Protein AF-A0A356IUH0-F1 (afdb_monomer)

Sequence (329 aa):
KLIPFEVGMTLSKAMEQEPQLQELYDRDEDVRELLDMALKLEGITRNVGKHAGGVVIAPSALTDYVPLYCDEHGNNLVTQFDKDDVEAAGLVKFDFLGLRTLTIVDWALKTINPMLVKQGKPPVDIERIPLDDKASFDLLQKAETTAVFQLESRGMKDLIKRLKPSSFEDIVALVALFRPGPLGSGMVDDFIARKHGRQKVDYPHPDLKPVLDTTYGTILYQEQVMLIPQVLADFTLGGADLLRRAMGKKKADVMAQQRGLFVDGAAKNGIDEKLSTEIFDTMEEFAKYGFNKSHSAAYALVSYQTAWLKAHYPAGFMAAVLSADMHNT

Nearest PDB structures (foldseek):
  5fkv-assembly1_A  TM=9.152E-01  e=2.272E-30  Escherichia coli K-12
  5fkw-assembly1_A  TM=9.276E-01  e=3.517E-29  Escherichia coli K-12
  4iqj-assembly1_C  TM=8.808E-01  e=1.357E-21  Thermus aquaticus
  5lew-assembly1_A  TM=8.915E-01  e=3.147E-20  Mycobacterium tuberculosis H37Rv
  7pu7-assembly1_A  TM=8.679E-01  e=6.536E-21  Mycobacterium tuberculosis

Radius of gyration: 25.29 Å; Cα contacts (8 Å, |Δi|>4): 365; chains: 1; bounding box: 56×75×60 Å

Secondary structure (DSSP, 8-state):
--S---TT--HHHHHHH-HHHHHHHHH-HHHHHHHHHHHHHTT---SPPP-TTEEEE-SS-GGGTS-EE--TTS-S-EESS-HHHHHHTT-EEEE----HHHHHHHHHHHHHHHHHHHTTPPPP-GGG--SS-HHHHHHHHTT--TTSTT--SHHHHHHHHHH---SHHHHHHHHHHSSHHHHHSSHHHHHHHHHTTSS----SSGGGHHHHGGGTT---BHHHHHHHHHHHH---HHHHHHHHHHHHHT-HHHHHHHHHHHHHHHHHTT--HHHHHHHHHHHHHHHTT-B-HHHHHHHHHHHHHHHHHHHH-HHHHHHHHHHHTTT--

Structure (mmCIF, N/CA/C/O backbone):
data_AF-A0A356IUH0-F1
#
_entry.id   AF-A0A356IUH0-F1
#
loop_
_atom_site.group_PDB
_atom_site.id
_atom_site.type_symbol
_atom_site.label_atom_id
_atom_site.label_alt_id
_atom_site.label_comp_id
_atom_site.label_asym_id
_atom_site.label_entity_id
_atom_site.label_seq_id
_atom_site.pdbx_PDB_ins_code
_atom_site.Cartn_x
_atom_site.Cartn_y
_atom_site.Cartn_z
_atom_site.occupancy
_atom_site.B_iso_or_equiv
_atom_site.auth_seq_id
_atom_site.auth_comp_id
_atom_site.auth_asym_id
_atom_site.auth_atom_id
_atom_site.pdbx_PDB_model_num
ATOM 1 N N . LYS A 1 1 ? 15.497 27.487 -0.777 1.00 84.19 1 LYS A N 1
ATOM 2 C CA . LYS A 1 1 ? 16.118 26.548 0.195 1.00 84.19 1 LYS A CA 1
ATOM 3 C C . LYS A 1 1 ? 15.363 26.505 1.520 1.00 84.19 1 LYS A C 1
ATOM 5 O O . LYS A 1 1 ? 15.286 25.425 2.072 1.00 84.19 1 LYS A O 1
ATOM 10 N N . LEU A 1 2 ? 14.819 27.633 1.992 1.00 90.19 2 LEU A N 1
ATOM 11 C CA . LEU A 1 2 ? 14.008 27.694 3.217 1.00 90.19 2 LEU A CA 1
ATOM 12 C 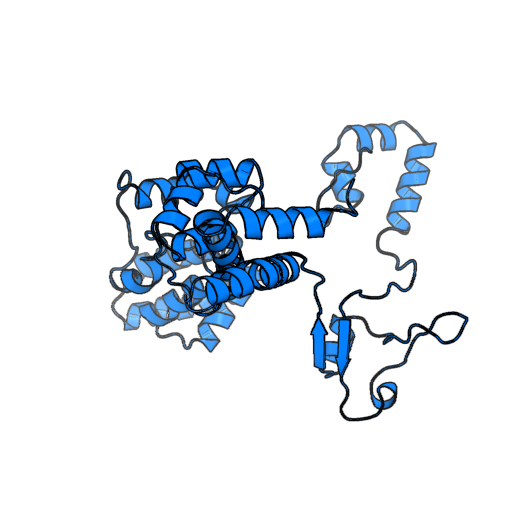C . LEU A 1 2 ? 12.592 27.115 3.065 1.00 90.19 2 LEU A C 1
ATOM 14 O O . LEU A 1 2 ? 11.965 26.800 4.061 1.00 90.19 2 LEU A O 1
ATOM 18 N N . ILE A 1 3 ? 12.094 26.938 1.836 1.00 92.19 3 ILE A N 1
ATOM 19 C CA . ILE A 1 3 ? 10.835 26.219 1.595 1.00 92.19 3 ILE A CA 1
ATOM 20 C C . ILE A 1 3 ? 11.056 24.726 1.879 1.00 92.19 3 ILE A C 1
ATOM 22 O O . ILE A 1 3 ? 11.879 24.118 1.179 1.00 92.19 3 ILE A O 1
ATOM 26 N N . PRO A 1 4 ? 10.358 24.127 2.862 1.00 88.44 4 PRO A N 1
ATOM 27 C CA . PRO A 1 4 ? 10.530 22.718 3.183 1.00 88.44 4 PRO A CA 1
ATOM 28 C C . PRO A 1 4 ? 10.079 21.814 2.032 1.00 88.44 4 PRO A C 1
ATOM 30 O O . PRO A 1 4 ? 9.139 22.119 1.296 1.00 88.44 4 PRO A O 1
ATOM 33 N N . PHE A 1 5 ? 10.751 20.674 1.876 1.00 84.88 5 PHE A N 1
ATOM 34 C CA . PHE A 1 5 ? 10.414 19.696 0.845 1.00 84.88 5 PHE A CA 1
ATOM 35 C C . PHE A 1 5 ? 9.366 18.707 1.372 1.00 84.88 5 PHE A C 1
ATOM 37 O O . PHE A 1 5 ? 9.698 17.622 1.846 1.00 84.88 5 PHE A O 1
ATOM 44 N N . GLU A 1 6 ? 8.096 19.106 1.303 1.00 83.56 6 GLU A N 1
ATOM 45 C CA . GLU A 1 6 ? 6.937 18.294 1.687 1.00 83.56 6 GLU A CA 1
ATOM 46 C C . GLU A 1 6 ? 5.880 18.298 0.570 1.00 83.56 6 GLU A C 1
ATOM 48 O O . GLU A 1 6 ? 5.692 19.288 -0.142 1.00 83.56 6 GLU A O 1
ATOM 53 N N . VAL A 1 7 ? 5.168 17.181 0.400 1.00 81.31 7 VAL A N 1
ATOM 54 C CA . VAL A 1 7 ? 4.064 17.084 -0.566 1.00 81.31 7 VAL A CA 1
ATOM 55 C C . VAL A 1 7 ? 2.925 18.016 -0.143 1.00 81.31 7 VAL A C 1
ATOM 57 O O . VAL A 1 7 ? 2.423 17.924 0.973 1.00 81.31 7 VAL A O 1
ATOM 60 N N . GLY A 1 8 ? 2.483 18.890 -1.051 1.00 85.69 8 GLY A N 1
ATOM 61 C CA . GLY A 1 8 ? 1.418 19.859 -0.764 1.00 85.69 8 GLY A CA 1
ATOM 62 C C . GLY A 1 8 ? 1.862 21.044 0.106 1.00 85.69 8 GLY A C 1
ATOM 63 O O . GLY A 1 8 ? 1.018 21.674 0.759 1.00 85.69 8 GLY A O 1
ATOM 64 N N . MET A 1 9 ? 3.170 21.323 0.140 1.00 92.44 9 MET A N 1
ATOM 65 C CA . MET A 1 9 ? 3.728 22.558 0.687 1.00 92.44 9 MET A CA 1
ATOM 66 C C . MET A 1 9 ? 3.214 23.775 -0.094 1.00 92.44 9 MET A C 1
ATOM 68 O O . MET A 1 9 ? 3.114 23.728 -1.318 1.00 92.44 9 MET A O 1
ATOM 72 N N . THR A 1 10 ? 2.913 24.855 0.625 1.00 94.12 10 THR A N 1
ATOM 73 C CA . THR A 1 10 ? 2.556 26.169 0.068 1.00 94.12 10 THR A CA 1
ATOM 74 C C . THR A 1 10 ? 3.418 27.243 0.718 1.00 94.12 10 THR A C 1
ATOM 76 O O . THR A 1 10 ? 3.972 27.014 1.796 1.00 94.12 10 THR A O 1
ATOM 79 N N . LEU A 1 11 ? 3.525 28.421 0.104 1.00 93.19 11 LEU A N 1
ATOM 80 C CA . LEU A 1 11 ? 4.308 29.530 0.654 1.00 93.19 11 LEU A CA 1
ATOM 81 C C . LEU A 1 11 ? 3.816 29.942 2.048 1.00 93.19 11 LEU A C 1
ATOM 83 O O . LEU A 1 11 ? 4.634 30.093 2.951 1.00 93.19 11 LEU A O 1
ATOM 87 N N . SER A 1 12 ? 2.499 30.016 2.271 1.00 92.44 12 SER A N 1
ATOM 88 C CA . SER A 1 12 ? 1.944 30.322 3.599 1.00 92.44 12 SER A CA 1
ATOM 89 C C . SER A 1 12 ? 2.332 29.277 4.651 1.00 92.44 12 SER A C 1
ATOM 91 O O . SER A 1 12 ? 2.787 29.638 5.731 1.00 92.44 12 SER A O 1
ATOM 93 N N . LYS A 1 13 ? 2.238 27.978 4.324 1.00 92.50 13 LYS A N 1
ATOM 94 C CA . LYS A 1 13 ? 2.679 26.907 5.237 1.00 92.50 13 LYS A CA 1
ATOM 95 C C . LYS A 1 13 ? 4.178 26.976 5.508 1.00 92.50 13 LYS A C 1
ATOM 97 O O . LYS A 1 13 ? 4.604 26.746 6.633 1.00 92.50 13 LYS A O 1
ATOM 102 N N . ALA A 1 14 ? 4.980 27.286 4.492 1.00 93.56 14 ALA A N 1
ATOM 103 C CA . ALA A 1 14 ? 6.420 27.418 4.651 1.00 93.56 14 ALA A CA 1
ATOM 104 C C . ALA A 1 14 ? 6.775 28.576 5.596 1.00 93.56 14 ALA A C 1
ATOM 106 O O . ALA A 1 14 ? 7.667 28.417 6.421 1.00 93.56 14 ALA A O 1
ATOM 107 N N . MET A 1 15 ? 6.057 29.703 5.524 1.00 91.44 15 MET A N 1
ATOM 108 C CA . MET A 1 15 ? 6.246 30.840 6.436 1.00 91.44 15 MET A CA 1
ATOM 109 C C . MET A 1 15 ? 5.863 30.501 7.883 1.00 91.44 15 MET A C 1
ATOM 111 O O . MET A 1 15 ? 6.546 30.926 8.808 1.00 91.44 15 MET A O 1
ATOM 115 N N . GLU A 1 16 ? 4.821 29.691 8.090 1.00 92.00 16 GLU A N 1
ATOM 116 C CA . GLU A 1 16 ? 4.433 29.208 9.424 1.00 92.00 16 GLU A CA 1
ATOM 117 C C . GLU A 1 16 ? 5.442 28.209 10.015 1.00 92.00 16 GLU A C 1
ATOM 119 O O . GLU A 1 16 ? 5.664 28.187 11.226 1.00 92.00 16 GLU A O 1
ATOM 124 N N . GLN A 1 17 ? 6.036 27.358 9.174 1.00 91.00 17 GLN A N 1
ATOM 125 C CA . GLN A 1 17 ? 6.916 26.270 9.609 1.00 91.00 17 GLN A CA 1
ATOM 126 C C . GLN A 1 17 ? 8.392 26.667 9.726 1.00 91.00 17 GLN A C 1
ATOM 128 O O . GLN A 1 17 ? 9.111 26.055 10.515 1.00 91.00 17 GLN A O 1
ATOM 133 N N . GLU A 1 18 ? 8.857 27.652 8.952 1.00 94.19 18 GLU A N 1
ATOM 134 C CA . GLU A 1 18 ? 10.255 28.089 8.918 1.00 94.19 18 GLU A CA 1
ATOM 135 C C . GLU A 1 18 ? 10.385 29.543 9.411 1.00 94.19 18 GLU A C 1
ATOM 137 O O . GLU A 1 18 ? 10.241 30.482 8.621 1.00 94.19 18 GLU A O 1
ATOM 142 N N . PRO A 1 19 ? 10.707 29.763 10.702 1.00 93.56 19 PRO A N 1
ATOM 143 C CA . PRO A 1 19 ? 10.821 31.100 11.283 1.00 93.56 19 PRO A CA 1
ATOM 144 C C . PRO A 1 19 ? 11.822 32.008 10.565 1.00 93.56 19 PRO A C 1
ATOM 146 O O . PRO A 1 19 ? 11.618 33.218 10.519 1.00 93.56 19 PRO A O 1
ATOM 149 N N . GLN A 1 20 ? 12.882 31.445 9.969 1.00 94.31 20 GLN A N 1
ATOM 150 C CA . GLN A 1 20 ? 13.855 32.234 9.206 1.00 94.31 20 GLN A CA 1
ATOM 151 C C . GLN A 1 20 ? 13.235 32.856 7.952 1.00 94.31 20 GLN A C 1
ATOM 153 O O . GLN A 1 20 ? 13.643 33.938 7.537 1.00 94.31 20 GLN A O 1
ATOM 158 N N . LEU A 1 21 ? 12.251 32.191 7.338 1.00 93.06 21 LEU A N 1
ATOM 159 C CA . LEU A 1 21 ? 11.553 32.729 6.175 1.00 93.06 21 LEU A CA 1
ATOM 160 C C . LEU A 1 21 ? 10.691 33.932 6.570 1.00 93.06 21 LEU A C 1
ATOM 162 O O . LEU A 1 21 ? 10.709 34.943 5.871 1.00 93.06 21 LEU A O 1
ATOM 166 N N . GLN A 1 22 ? 10.002 33.842 7.711 1.00 92.56 22 GLN A N 1
ATOM 167 C CA . GLN A 1 22 ? 9.227 34.951 8.269 1.00 92.56 22 GLN A CA 1
ATOM 168 C C . GLN A 1 22 ? 10.131 36.125 8.673 1.00 92.56 22 GLN A C 1
ATOM 170 O O . GLN A 1 22 ? 9.850 37.269 8.336 1.00 92.56 22 GLN A O 1
ATOM 175 N N . GLU A 1 23 ? 11.261 35.853 9.329 1.00 94.25 23 GLU A N 1
ATOM 176 C CA . GLU A 1 23 ? 12.219 36.890 9.726 1.00 94.25 23 GLU A CA 1
ATOM 177 C C . GLU A 1 23 ? 12.787 37.649 8.517 1.00 94.25 23 GLU A C 1
ATOM 179 O O . GLU A 1 23 ? 12.935 38.870 8.573 1.00 94.25 23 GLU A O 1
ATOM 184 N N . LEU A 1 24 ? 13.085 36.946 7.418 1.00 93.69 24 LEU A N 1
ATOM 185 C CA . LEU A 1 24 ? 13.526 37.575 6.171 1.00 93.69 24 LEU A CA 1
ATOM 186 C C . LEU A 1 24 ? 12.413 38.403 5.525 1.00 93.69 24 LEU A C 1
ATOM 188 O O . LEU A 1 24 ? 12.681 39.516 5.087 1.00 93.69 24 LEU A O 1
ATOM 192 N N . TYR A 1 25 ? 11.179 37.896 5.515 1.00 94.12 25 TYR A N 1
ATOM 193 C CA . TYR A 1 25 ? 10.015 38.639 5.029 1.00 94.12 25 TYR A CA 1
ATOM 194 C C . TYR A 1 25 ? 9.796 39.950 5.807 1.00 94.12 25 TYR A C 1
ATOM 196 O O . TYR A 1 25 ? 9.453 40.973 5.219 1.00 94.12 25 TYR A O 1
ATOM 204 N N . ASP A 1 26 ? 10.030 39.948 7.122 1.00 93.75 26 ASP A N 1
ATOM 205 C CA . ASP A 1 26 ? 9.820 41.129 7.966 1.00 93.75 26 ASP A CA 1
ATOM 206 C C . ASP A 1 26 ? 10.970 42.150 7.890 1.00 93.75 26 ASP A C 1
ATOM 208 O O . ASP A 1 26 ? 10.754 43.343 8.125 1.00 93.75 26 ASP A O 1
ATOM 212 N N . ARG A 1 27 ? 12.201 41.701 7.605 1.00 95.31 27 ARG A N 1
ATOM 213 C CA . ARG A 1 27 ? 13.411 42.543 7.675 1.00 95.31 27 ARG A CA 1
ATOM 214 C C . ARG A 1 27 ? 13.937 43.032 6.335 1.00 95.31 27 ARG A C 1
ATOM 216 O O . ARG A 1 27 ? 14.587 44.075 6.311 1.00 95.31 27 ARG A O 1
ATOM 223 N N . ASP A 1 28 ? 13.719 42.277 5.268 1.00 96.19 28 ASP A N 1
ATOM 224 C CA . ASP A 1 28 ? 14.274 42.555 3.949 1.00 96.19 28 ASP A CA 1
ATOM 225 C C . ASP A 1 28 ? 13.139 42.933 2.987 1.00 96.19 28 ASP A C 1
ATOM 227 O O . ASP A 1 28 ? 12.254 42.134 2.677 1.00 96.19 28 ASP A O 1
ATOM 231 N N . GLU A 1 29 ? 13.145 44.194 2.553 1.00 95.38 29 GLU A N 1
ATOM 232 C CA . GLU A 1 29 ? 12.105 44.754 1.692 1.00 95.38 29 GLU A CA 1
ATOM 233 C C . GLU A 1 29 ? 12.065 44.084 0.311 1.00 95.38 29 GLU A C 1
ATOM 235 O O . GLU A 1 29 ? 10.968 43.837 -0.197 1.00 95.38 29 GLU A O 1
ATOM 240 N N . ASP A 1 30 ? 13.222 43.701 -0.237 1.00 95.69 30 ASP A N 1
ATOM 241 C CA . ASP A 1 30 ? 13.310 43.008 -1.525 1.00 95.69 30 ASP A CA 1
ATOM 242 C C . ASP A 1 30 ? 12.719 41.593 -1.407 1.00 95.69 30 ASP A C 1
ATOM 244 O O . ASP A 1 30 ? 11.995 41.119 -2.289 1.00 95.69 30 ASP A O 1
ATOM 248 N N . VAL A 1 31 ? 12.987 40.907 -0.288 1.00 94.56 31 VAL A N 1
ATOM 249 C CA . VAL A 1 31 ? 12.424 39.573 -0.013 1.00 94.56 31 VAL A CA 1
ATOM 250 C C . VAL A 1 31 ? 10.913 39.640 0.181 1.00 94.56 31 VAL A C 1
ATOM 252 O O . VAL A 1 31 ? 10.195 38.767 -0.315 1.00 94.56 31 VAL A O 1
ATOM 255 N N . ARG A 1 32 ? 10.421 40.670 0.873 1.00 95.69 32 ARG A N 1
ATOM 256 C CA . ARG A 1 32 ? 8.989 40.898 1.073 1.00 95.69 32 ARG A CA 1
ATOM 257 C C . ARG A 1 32 ? 8.260 41.092 -0.252 1.00 95.69 32 ARG A C 1
ATOM 259 O O . ARG A 1 32 ? 7.285 40.391 -0.506 1.00 95.69 32 ARG A O 1
ATOM 266 N N . GLU A 1 33 ? 8.759 41.977 -1.118 1.00 96.44 33 GLU A N 1
ATOM 267 C CA . GLU A 1 33 ? 8.162 42.206 -2.439 1.00 96.44 33 GLU A CA 1
ATOM 268 C C . GLU A 1 33 ? 8.161 40.920 -3.281 1.00 96.44 33 GLU A C 1
ATOM 270 O O . GLU A 1 33 ? 7.141 40.557 -3.876 1.00 96.44 33 GLU A O 1
ATOM 275 N N . LEU A 1 34 ? 9.273 40.177 -3.274 1.00 96.25 34 LEU A N 1
ATOM 276 C CA . LEU A 1 34 ? 9.383 38.903 -3.981 1.00 96.25 34 LEU A CA 1
ATOM 277 C C . LEU A 1 34 ? 8.347 37.887 -3.490 1.00 96.25 34 LEU A C 1
ATOM 279 O O . LEU A 1 34 ? 7.690 37.244 -4.312 1.00 96.25 34 LEU A O 1
ATOM 283 N N . LEU A 1 35 ? 8.193 37.725 -2.173 1.00 94.56 35 LEU A N 1
ATOM 284 C CA . LEU A 1 35 ? 7.243 36.776 -1.591 1.00 94.56 35 LEU A CA 1
ATOM 285 C C . LEU A 1 35 ? 5.790 37.201 -1.826 1.00 94.56 35 LEU A C 1
ATOM 287 O O . LEU A 1 35 ? 4.975 36.349 -2.176 1.00 94.56 35 LEU A O 1
ATOM 291 N N . ASP A 1 36 ? 5.476 38.494 -1.748 1.00 95.50 36 ASP A N 1
ATOM 292 C CA . ASP A 1 36 ? 4.148 39.026 -2.076 1.00 95.50 36 ASP A CA 1
ATOM 293 C C . ASP A 1 36 ? 3.767 38.766 -3.537 1.00 95.50 36 ASP A C 1
ATOM 295 O O . ASP A 1 36 ? 2.623 38.414 -3.850 1.00 95.50 36 ASP A O 1
ATOM 299 N N . MET A 1 37 ? 4.720 38.918 -4.458 1.00 96.12 37 MET A N 1
ATOM 300 C CA . MET A 1 37 ? 4.515 38.565 -5.861 1.00 96.12 37 MET A CA 1
ATOM 301 C C . MET A 1 37 ? 4.391 37.053 -6.050 1.00 96.12 37 MET A C 1
ATOM 303 O O . MET A 1 37 ? 3.509 36.599 -6.779 1.00 96.12 37 MET A O 1
ATOM 307 N N . ALA A 1 38 ? 5.235 36.265 -5.384 1.00 95.31 38 ALA A N 1
ATOM 308 C CA . ALA A 1 38 ? 5.203 34.811 -5.475 1.00 95.31 38 ALA A CA 1
ATOM 309 C C . ALA A 1 38 ? 3.877 34.236 -4.955 1.00 95.31 38 ALA A C 1
ATOM 311 O O . ALA A 1 38 ? 3.304 33.370 -5.610 1.00 95.31 38 ALA A O 1
ATOM 312 N N . LEU A 1 39 ? 3.339 34.766 -3.852 1.00 93.88 39 LEU A N 1
ATOM 313 C CA . LEU A 1 39 ? 2.031 34.392 -3.300 1.00 93.88 39 LEU A CA 1
ATOM 314 C C . LEU A 1 39 ? 0.890 34.639 -4.291 1.00 93.88 39 LEU A C 1
ATOM 316 O O . LEU A 1 39 ? -0.027 33.830 -4.388 1.00 93.88 39 LEU A O 1
ATOM 320 N N . LYS A 1 40 ? 0.955 35.723 -5.074 1.00 94.31 40 LYS A N 1
ATOM 321 C CA . LYS A 1 40 ? -0.036 36.006 -6.128 1.00 94.31 40 LYS A CA 1
ATOM 322 C C . LYS A 1 40 ? 0.064 35.052 -7.319 1.00 94.31 40 LYS A C 1
ATOM 324 O O . LYS A 1 40 ? -0.915 34.898 -8.045 1.00 94.31 40 LYS A O 1
ATOM 329 N N . LEU A 1 41 ? 1.239 34.467 -7.552 1.00 95.38 41 LEU A N 1
ATOM 330 C CA . LEU A 1 41 ? 1.504 33.560 -8.671 1.00 95.38 41 LEU A CA 1
ATOM 331 C C . LEU A 1 41 ? 1.409 32.074 -8.284 1.00 95.38 41 LEU A C 1
ATOM 333 O O . LEU A 1 41 ? 1.380 31.214 -9.167 1.00 95.38 41 LEU A O 1
ATOM 337 N N . GLU A 1 42 ? 1.363 31.755 -6.989 1.00 94.88 42 GLU A N 1
ATOM 338 C CA . GLU A 1 42 ? 1.239 30.387 -6.490 1.00 94.88 42 GLU A CA 1
ATOM 339 C C . GLU A 1 42 ? -0.076 29.750 -6.970 1.00 94.88 42 GLU A C 1
ATOM 341 O O . GLU A 1 42 ? -1.154 30.332 -6.880 1.00 94.88 42 GLU A O 1
ATOM 346 N N . GLY A 1 43 ? 0.015 28.535 -7.516 1.00 90.88 43 GLY A N 1
ATOM 347 C CA . GLY A 1 43 ? -1.140 27.798 -8.039 1.00 90.88 43 GLY A CA 1
ATOM 348 C C . GLY A 1 43 ? -1.552 28.159 -9.471 1.00 90.88 43 GLY A C 1
ATOM 349 O O . GLY A 1 43 ? -2.427 27.496 -10.026 1.00 90.88 43 GLY A O 1
ATOM 350 N N . ILE A 1 44 ? -0.914 29.146 -10.111 1.00 94.88 44 ILE A N 1
ATOM 351 C CA . ILE A 1 44 ? -1.190 29.460 -11.518 1.00 94.88 44 ILE A CA 1
ATOM 352 C C . ILE A 1 44 ? -0.612 28.371 -12.430 1.00 94.88 44 ILE A C 1
ATOM 354 O O . ILE A 1 44 ? 0.542 27.953 -12.310 1.00 94.88 44 ILE A O 1
ATOM 358 N N . THR A 1 45 ? -1.418 27.936 -13.400 1.00 92.25 45 THR A N 1
ATOM 359 C CA . THR A 1 45 ? -0.973 27.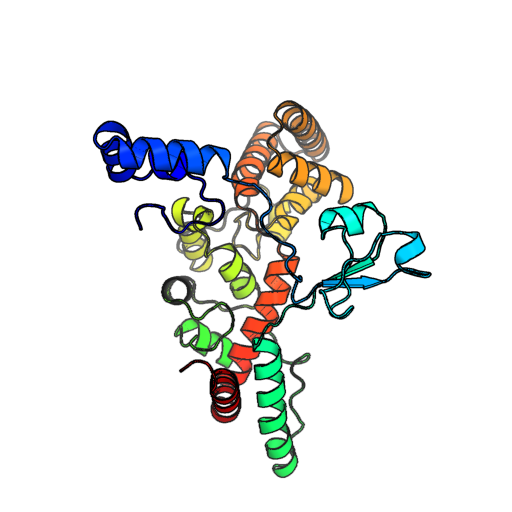002 -14.439 1.00 92.25 45 THR A CA 1
ATOM 360 C C . THR A 1 45 ? 0.016 27.696 -15.373 1.00 92.25 45 THR A C 1
ATOM 362 O O . THR A 1 45 ? -0.326 28.662 -16.049 1.00 92.25 45 THR A O 1
ATOM 365 N N . ARG A 1 46 ? 1.255 27.196 -15.422 1.00 91.38 46 ARG A N 1
ATOM 366 C CA . ARG A 1 46 ? 2.337 27.796 -16.220 1.00 91.38 46 ARG A CA 1
ATOM 367 C C . ARG A 1 46 ? 2.381 27.291 -17.664 1.00 91.38 46 ARG A C 1
ATOM 369 O O . ARG A 1 46 ? 2.662 28.063 -18.574 1.00 91.38 46 ARG A O 1
ATOM 376 N N . ASN A 1 47 ? 2.198 25.989 -17.873 1.00 86.69 47 ASN A N 1
ATOM 377 C CA . ASN A 1 47 ? 2.342 25.347 -19.179 1.00 86.69 47 ASN A CA 1
ATOM 378 C C . ASN A 1 47 ? 1.589 24.012 -19.240 1.00 86.69 47 ASN A C 1
ATOM 380 O O . ASN A 1 47 ? 1.302 23.410 -18.207 1.00 86.69 47 ASN A O 1
ATOM 384 N N . VAL A 1 48 ? 1.336 23.524 -20.457 1.00 85.75 48 VAL A N 1
ATOM 385 C CA . VAL A 1 48 ? 0.789 22.181 -20.680 1.00 85.75 48 VAL A CA 1
ATOM 386 C C . VAL A 1 48 ? 1.910 21.157 -20.504 1.00 85.75 48 VAL A C 1
ATOM 388 O O . VAL A 1 48 ? 2.935 21.209 -21.186 1.00 85.75 48 VAL A O 1
ATOM 391 N N . GLY A 1 49 ? 1.735 20.242 -19.554 1.00 78.94 49 GLY A N 1
ATOM 392 C CA . GLY A 1 49 ? 2.590 19.072 -19.378 1.00 78.94 49 GLY A CA 1
ATOM 393 C C . GLY A 1 49 ? 1.923 17.831 -19.963 1.00 78.94 49 GLY A C 1
ATOM 394 O O . GLY A 1 49 ? 0.710 17.671 -19.867 1.00 78.94 49 GLY A O 1
ATOM 395 N N . LYS A 1 50 ? 2.708 16.921 -20.544 1.00 73.31 50 LYS A N 1
ATOM 396 C CA . LYS A 1 50 ? 2.200 15.612 -20.972 1.00 73.31 50 LYS A CA 1
ATOM 397 C C . LYS A 1 50 ? 2.212 14.649 -19.786 1.00 73.31 50 LYS A C 1
ATOM 399 O O . LYS A 1 50 ? 3.265 14.424 -19.189 1.00 73.31 50 LYS A O 1
ATOM 404 N N . HIS A 1 51 ? 1.069 14.043 -19.466 1.00 70.56 51 HIS A N 1
ATOM 405 C CA . HIS A 1 51 ? 1.022 12.963 -18.482 1.00 70.56 51 HIS A CA 1
ATOM 406 C C . HIS A 1 51 ? 1.728 11.732 -19.064 1.00 70.56 51 HIS A C 1
ATOM 408 O O . HIS A 1 51 ? 1.235 11.128 -20.015 1.00 70.56 51 HIS A O 1
ATOM 414 N N . ALA A 1 52 ? 2.883 11.357 -18.508 1.00 65.19 52 ALA A N 1
ATOM 415 C CA . ALA A 1 52 ? 3.755 10.321 -19.075 1.00 65.19 52 ALA A CA 1
ATOM 416 C C . ALA A 1 52 ? 3.077 8.945 -19.244 1.00 65.19 52 ALA A C 1
ATOM 418 O O . ALA A 1 52 ? 3.544 8.134 -20.039 1.00 65.19 52 ALA A O 1
ATOM 419 N N . GLY A 1 53 ? 1.978 8.700 -18.525 1.00 70.19 53 GLY A N 1
ATOM 420 C CA . GLY A 1 53 ? 1.230 7.445 -18.561 1.00 70.19 53 GLY A CA 1
ATOM 421 C C . GLY A 1 53 ? -0.219 7.527 -19.034 1.00 70.19 53 GLY A C 1
ATOM 422 O O . GLY A 1 53 ? -0.879 6.502 -19.082 1.00 70.19 53 GLY A O 1
ATOM 423 N N . GLY A 1 54 ? -0.762 8.711 -19.317 1.00 84.12 54 GLY A N 1
ATOM 424 C CA . GLY A 1 54 ? -2.212 8.857 -19.492 1.00 84.12 54 GLY A CA 1
ATOM 425 C C . GLY A 1 54 ? -2.638 8.503 -20.913 1.00 84.12 54 GLY A C 1
ATOM 426 O O . GLY A 1 54 ? -2.189 9.156 -21.851 1.00 84.12 54 GLY A O 1
ATOM 427 N N . VAL A 1 55 ? -3.512 7.511 -21.079 1.00 89.25 55 VAL A N 1
ATOM 428 C CA . VAL A 1 55 ? -4.143 7.183 -22.367 1.00 89.25 55 VAL A CA 1
ATOM 429 C C . VAL A 1 55 ? -5.653 7.225 -22.207 1.00 89.25 55 VAL A C 1
ATOM 431 O O . VAL A 1 55 ? -6.201 6.650 -21.271 1.00 89.25 55 VAL A O 1
ATOM 434 N N . VAL A 1 56 ? -6.321 7.900 -23.137 1.00 91.12 56 VAL A N 1
ATOM 435 C CA . VAL A 1 56 ? -7.774 8.077 -23.142 1.00 91.12 56 VAL A CA 1
ATOM 436 C C . VAL A 1 56 ? -8.354 7.338 -24.340 1.00 91.12 56 VAL A C 1
ATOM 438 O O . VAL A 1 56 ? -7.822 7.440 -25.446 1.00 91.12 56 VAL A O 1
ATOM 441 N N . ILE A 1 57 ? -9.435 6.591 -24.121 1.00 91.94 57 ILE A N 1
ATOM 442 C CA . ILE A 1 57 ? -10.153 5.854 -25.162 1.00 91.94 57 ILE A CA 1
ATOM 443 C C . ILE A 1 57 ? -11.581 6.392 -25.242 1.00 91.94 57 ILE A C 1
ATOM 445 O O . ILE A 1 57 ? -12.321 6.375 -24.258 1.00 91.94 57 ILE A O 1
ATOM 449 N N . ALA A 1 58 ? -11.959 6.850 -26.435 1.00 93.56 58 ALA A N 1
ATOM 450 C CA . ALA A 1 58 ? -13.311 7.282 -26.769 1.00 93.56 58 ALA A CA 1
ATOM 451 C C . ALA A 1 58 ? -13.977 6.275 -27.726 1.00 93.56 58 ALA A C 1
ATOM 453 O O . ALA A 1 58 ? -13.277 5.601 -28.485 1.00 93.56 58 ALA A O 1
ATOM 454 N N . PRO A 1 59 ? -15.316 6.157 -27.714 1.00 93.38 59 PRO A N 1
ATOM 455 C CA . PRO A 1 59 ? -16.033 5.239 -28.603 1.00 93.38 59 PRO A CA 1
ATOM 456 C C . PRO A 1 59 ? -16.131 5.745 -30.057 1.00 93.38 59 PRO A C 1
ATOM 458 O O . PRO A 1 59 ? -16.433 4.961 -30.954 1.00 93.38 59 PRO A O 1
ATOM 461 N N . SER A 1 60 ? -15.857 7.030 -30.301 1.00 95.06 60 SER A N 1
ATOM 462 C CA . SER A 1 60 ? -15.696 7.637 -31.631 1.00 95.06 60 SER A CA 1
ATOM 463 C C . SER A 1 60 ? -14.493 8.595 -31.633 1.00 95.06 60 SER A C 1
ATOM 465 O O . SER A 1 60 ? -13.561 8.405 -30.846 1.00 95.06 60 SER A O 1
ATOM 467 N N . ALA A 1 61 ? -14.446 9.591 -32.526 1.00 95.06 61 ALA A N 1
ATOM 468 C CA . ALA A 1 61 ? -13.323 10.521 -32.573 1.00 95.06 61 ALA A CA 1
ATOM 469 C C . ALA A 1 61 ? -13.201 11.282 -31.241 1.00 95.06 61 ALA A C 1
ATOM 471 O O . ALA A 1 61 ? -14.201 11.730 -30.687 1.00 95.06 61 ALA A O 1
ATOM 472 N N . LEU A 1 62 ? -11.976 11.467 -30.729 1.00 93.69 62 LEU A N 1
ATOM 473 C CA . LEU A 1 62 ? -11.762 12.189 -29.462 1.00 93.69 62 LEU A CA 1
ATOM 474 C C . LEU A 1 62 ? -12.383 13.593 -29.487 1.00 93.69 62 LEU A C 1
ATOM 476 O O . LEU A 1 62 ? -12.935 14.030 -28.484 1.00 93.69 62 LEU A O 1
ATOM 480 N N . THR A 1 63 ? -12.357 14.251 -30.646 1.00 95.19 63 THR A N 1
ATOM 481 C CA . THR A 1 63 ? -12.939 15.579 -30.878 1.00 95.19 63 THR A CA 1
ATOM 482 C C . THR A 1 63 ? -14.456 15.642 -30.715 1.00 95.19 63 THR A C 1
ATOM 484 O O . THR A 1 63 ? -14.984 16.741 -30.579 1.00 95.19 63 THR A O 1
ATOM 487 N N . ASP A 1 64 ? -15.154 14.501 -30.703 1.00 94.94 64 ASP A N 1
ATOM 488 C CA . ASP A 1 64 ? -16.593 14.445 -30.418 1.00 94.94 64 ASP A CA 1
ATOM 489 C C . ASP A 1 64 ? -16.884 14.678 -28.921 1.00 94.94 64 ASP A C 1
ATOM 491 O O . ASP A 1 64 ? -18.011 15.007 -28.555 1.00 94.94 64 ASP A O 1
ATOM 495 N N . TYR A 1 65 ? -15.871 14.520 -28.059 1.00 93.94 65 TYR A N 1
ATOM 496 C CA . TYR A 1 65 ? -15.988 14.597 -26.598 1.00 93.94 65 TYR A CA 1
ATOM 497 C C . TYR A 1 65 ? -15.110 15.695 -25.996 1.00 93.94 65 TYR A C 1
ATOM 499 O O . TYR A 1 65 ? -15.541 16.390 -25.079 1.00 93.94 65 TYR A O 1
ATOM 507 N N . VAL A 1 66 ? -13.871 15.839 -26.481 1.00 94.75 66 VAL A N 1
ATOM 508 C CA . VAL A 1 66 ? -12.857 16.718 -25.887 1.00 94.75 66 VAL A CA 1
ATOM 509 C C . VAL A 1 66 ? -12.011 17.422 -26.955 1.00 94.75 66 VAL A C 1
ATOM 511 O O . VAL A 1 66 ? -11.633 16.806 -27.956 1.00 94.75 66 VAL A O 1
ATOM 514 N N . PRO A 1 67 ? -11.649 18.703 -26.756 1.00 9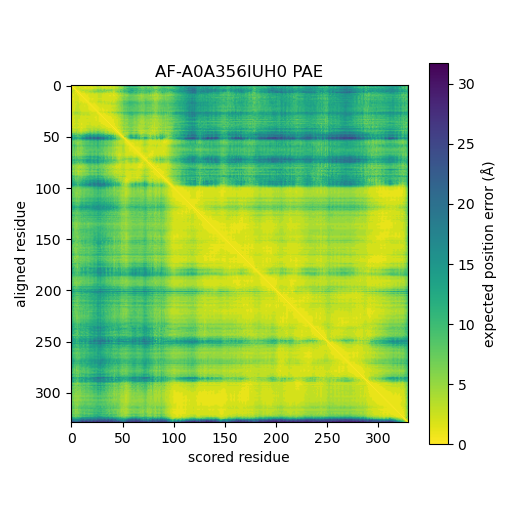4.44 67 PRO A N 1
ATOM 515 C CA . PRO A 1 67 ? -10.689 19.367 -27.623 1.00 94.44 67 PRO A CA 1
ATOM 516 C C . PRO A 1 67 ? -9.279 18.803 -27.412 1.00 94.44 67 PRO A C 1
ATOM 518 O O . PRO A 1 67 ? -8.931 18.295 -26.341 1.00 94.44 67 PRO A O 1
ATOM 521 N N . LEU A 1 68 ? -8.452 18.906 -28.453 1.00 93.75 68 LEU A N 1
ATOM 522 C CA . LEU A 1 68 ? -7.091 18.376 -28.471 1.00 93.75 68 LEU A CA 1
ATOM 523 C C . LEU A 1 68 ? -6.057 19.503 -28.422 1.00 93.75 68 LEU A C 1
ATOM 525 O O . LEU A 1 68 ? -6.290 20.614 -28.901 1.00 93.75 68 LEU A O 1
ATOM 529 N N . TYR A 1 69 ? -4.909 19.205 -27.831 1.00 92.94 69 TYR A N 1
ATOM 530 C CA . TYR A 1 69 ? -3.709 20.033 -27.836 1.00 92.94 69 TYR A CA 1
ATOM 531 C C . TYR A 1 69 ? -2.583 19.280 -28.544 1.00 92.94 69 TYR A C 1
ATOM 533 O O . TYR A 1 69 ? -2.502 18.054 -28.467 1.00 92.94 69 TYR A O 1
ATOM 541 N N . CYS A 1 70 ? -1.716 20.014 -29.232 1.00 91.69 70 CYS A N 1
ATOM 542 C CA . CYS A 1 70 ? -0.507 19.498 -29.864 1.00 91.69 70 CYS A CA 1
ATOM 543 C C . CYS A 1 70 ? 0.622 20.523 -29.717 1.00 91.69 70 CYS A C 1
ATOM 545 O O . CYS A 1 70 ? 0.371 21.690 -29.405 1.00 91.69 70 CYS A O 1
ATOM 547 N N . ASP A 1 71 ? 1.861 20.074 -29.906 1.00 89.25 71 ASP A N 1
ATOM 548 C CA . ASP A 1 71 ? 3.006 20.981 -29.966 1.00 89.25 71 ASP A CA 1
ATOM 549 C C . ASP A 1 71 ? 3.005 21.824 -31.255 1.00 89.25 71 ASP A C 1
ATOM 551 O O . ASP A 1 71 ? 2.177 21.637 -32.148 1.00 89.25 71 ASP A O 1
ATOM 555 N N . GLU A 1 72 ? 3.947 22.765 -31.364 1.00 88.94 72 GLU A N 1
ATOM 556 C CA . GLU A 1 72 ? 4.065 23.684 -32.510 1.00 88.94 72 GLU A CA 1
ATOM 557 C C . GLU A 1 72 ? 4.207 22.969 -33.866 1.00 88.94 72 GLU A C 1
ATOM 559 O O . GLU A 1 72 ? 3.939 23.557 -34.913 1.00 88.94 72 GLU A O 1
ATOM 564 N N . HIS A 1 73 ? 4.612 21.696 -33.862 1.00 90.56 73 HIS A N 1
ATOM 565 C CA . HIS A 1 73 ? 4.776 20.870 -35.054 1.00 90.56 73 HIS A CA 1
ATOM 566 C C . HIS A 1 73 ? 3.582 19.936 -35.308 1.00 90.56 73 HIS A C 1
ATOM 568 O O . HIS A 1 73 ? 3.649 19.097 -36.206 1.00 90.56 73 HIS A O 1
ATOM 574 N N . GLY A 1 74 ? 2.501 20.054 -34.532 1.00 87.69 74 GLY A N 1
ATOM 575 C CA . GLY A 1 74 ? 1.326 19.188 -34.631 1.00 87.69 74 GLY A CA 1
ATOM 576 C C . GLY A 1 74 ? 1.544 17.781 -34.067 1.00 87.69 74 GLY A C 1
ATOM 577 O O . GLY A 1 74 ? 0.710 16.901 -34.279 1.00 87.69 74 GLY A O 1
ATOM 578 N N . ASN A 1 75 ? 2.647 17.547 -33.353 1.00 87.19 75 ASN A N 1
ATOM 579 C CA . ASN A 1 75 ? 2.936 16.273 -32.707 1.00 87.19 75 ASN A CA 1
ATOM 580 C C . ASN A 1 75 ? 2.453 16.284 -31.249 1.00 87.19 75 ASN A C 1
ATOM 582 O O . ASN A 1 75 ? 1.906 17.266 -30.747 1.00 87.19 75 ASN A O 1
ATOM 586 N N . ASN A 1 76 ? 2.645 15.157 -30.555 1.00 84.81 76 ASN A N 1
ATOM 587 C CA . ASN A 1 76 ? 2.319 15.013 -29.133 1.00 84.81 76 ASN A CA 1
ATOM 588 C C . ASN A 1 76 ? 0.866 15.372 -28.794 1.00 84.81 76 ASN A C 1
ATOM 590 O O . ASN A 1 76 ? 0.600 16.087 -27.832 1.00 84.81 76 ASN A O 1
ATOM 594 N N . LEU A 1 77 ? -0.061 14.826 -29.581 1.00 89.56 77 LEU A N 1
ATOM 595 C CA . LEU A 1 77 ? -1.493 14.991 -29.384 1.00 89.56 77 LEU A CA 1
ATOM 596 C C . LEU A 1 77 ? -1.916 14.532 -27.978 1.00 89.56 77 LEU A C 1
ATOM 598 O O . LEU A 1 77 ? -1.638 13.399 -27.578 1.00 89.56 77 LEU A O 1
ATOM 602 N N . VAL A 1 78 ? -2.594 15.409 -27.246 1.00 92.19 78 VAL A N 1
ATOM 603 C CA . VAL A 1 78 ? -3.171 15.144 -25.920 1.00 92.19 78 VAL A CA 1
ATOM 604 C C . VAL A 1 78 ? -4.563 15.762 -25.820 1.00 92.19 78 VAL A C 1
ATOM 606 O O . VAL A 1 78 ? -4.908 16.667 -26.580 1.00 92.19 78 VAL A O 1
ATOM 609 N N . THR A 1 79 ? -5.375 15.282 -24.882 1.00 93.25 79 THR A N 1
ATOM 610 C CA . THR A 1 79 ? -6.640 15.933 -24.521 1.00 93.25 79 THR A CA 1
ATOM 611 C C . THR A 1 79 ? -6.348 17.254 -23.810 1.00 93.25 79 THR A C 1
ATOM 613 O O . THR A 1 79 ? -5.396 17.337 -23.036 1.00 93.25 79 THR A O 1
ATOM 616 N N . GLN A 1 80 ? -7.145 18.296 -24.060 1.00 93.12 80 GLN A N 1
ATOM 617 C CA . GLN A 1 80 ? -7.046 19.539 -23.279 1.00 93.12 80 GLN A CA 1
ATOM 618 C C . GLN A 1 80 ? -7.623 19.387 -21.870 1.00 93.12 80 GLN A C 1
ATOM 620 O O . GLN A 1 80 ? -7.235 20.129 -20.975 1.00 93.12 80 GLN A O 1
ATOM 625 N N . PHE A 1 81 ? -8.536 18.434 -21.681 1.00 92.56 81 PHE A N 1
ATOM 626 C CA . PHE A 1 81 ? -9.030 18.063 -20.361 1.00 92.56 81 PHE A CA 1
ATOM 627 C C . PHE A 1 81 ? -7.960 17.278 -19.615 1.00 92.56 81 PHE A C 1
ATOM 629 O O . PHE A 1 81 ? -7.308 16.398 -20.195 1.00 92.56 81 PHE A O 1
ATOM 636 N N . ASP A 1 82 ? -7.790 17.618 -18.341 1.00 88.94 82 ASP A N 1
ATOM 637 C CA . ASP A 1 82 ? -6.900 16.902 -17.443 1.00 88.94 82 ASP A CA 1
ATOM 638 C C . ASP A 1 82 ? -7.511 15.560 -17.000 1.00 88.94 82 ASP A C 1
ATOM 640 O O . ASP A 1 82 ? -8.526 15.105 -17.529 1.00 88.94 82 ASP A O 1
ATOM 644 N N . LYS A 1 83 ? -6.857 14.880 -16.052 1.00 85.25 83 LYS A N 1
ATOM 645 C CA . LYS A 1 83 ? -7.297 13.565 -15.576 1.00 85.25 83 LYS A CA 1
ATOM 646 C C . LYS A 1 83 ? -8.754 13.572 -15.102 1.00 85.25 83 LYS A C 1
ATOM 648 O O . LYS A 1 83 ? -9.478 12.641 -15.449 1.00 85.25 83 LYS A O 1
ATOM 653 N N . ASP A 1 84 ? -9.122 14.539 -14.270 1.00 87.19 84 ASP A N 1
ATOM 654 C CA . ASP A 1 84 ? -10.402 14.517 -13.568 1.00 87.19 84 ASP A CA 1
ATOM 655 C C . ASP A 1 84 ? -11.514 14.984 -14.518 1.00 87.19 84 ASP A C 1
ATOM 657 O O . ASP A 1 84 ? -12.593 14.388 -14.558 1.00 87.19 84 ASP A O 1
ATOM 661 N N . ASP A 1 85 ? -11.209 15.960 -15.376 1.00 91.62 85 ASP A N 1
ATOM 662 C CA . ASP A 1 85 ? -12.140 16.467 -16.384 1.00 91.62 85 ASP A CA 1
ATOM 663 C C . ASP A 1 85 ? -12.449 15.431 -17.476 1.00 91.62 85 ASP A C 1
ATOM 665 O O . ASP A 1 85 ? -13.594 15.316 -17.917 1.00 91.62 85 ASP A O 1
ATOM 669 N N . VAL A 1 86 ? -11.462 14.632 -17.909 1.00 90.62 86 VAL A N 1
ATOM 670 C CA . VAL A 1 86 ? -11.689 13.589 -18.929 1.00 90.62 86 VAL A CA 1
ATOM 671 C C . VAL A 1 86 ? -12.575 12.459 -18.399 1.00 90.62 86 VAL A C 1
ATOM 673 O O . VAL A 1 86 ? -13.412 11.931 -19.134 1.00 90.62 86 VAL A O 1
ATOM 676 N N . GLU A 1 87 ? -12.417 12.109 -17.120 1.00 87.31 87 GLU A N 1
ATOM 677 C CA . GLU A 1 87 ? -13.241 11.101 -16.452 1.00 87.31 87 GLU A CA 1
ATOM 678 C C . GLU A 1 87 ? -14.664 11.635 -16.225 1.00 87.31 87 GLU A C 1
ATOM 680 O O . GLU A 1 87 ? -15.639 10.936 -16.507 1.00 87.31 87 GLU A O 1
ATOM 685 N N . ALA A 1 88 ? -14.803 12.902 -15.819 1.00 89.56 88 ALA A N 1
ATOM 686 C CA . ALA A 1 88 ? -16.097 13.572 -15.685 1.00 89.56 88 ALA A CA 1
ATOM 687 C C . ALA A 1 88 ? -16.836 13.723 -17.027 1.00 89.56 88 ALA A C 1
ATOM 689 O O . ALA A 1 88 ? -18.064 13.632 -17.068 1.00 89.56 88 ALA A O 1
ATOM 690 N N . ALA A 1 89 ? -16.100 13.886 -18.131 1.00 90.75 89 ALA A N 1
ATOM 691 C CA . ALA A 1 89 ? -16.637 13.868 -19.492 1.00 90.75 89 ALA A CA 1
ATOM 692 C C . ALA A 1 89 ? -17.078 12.463 -19.961 1.00 90.75 89 ALA A C 1
ATOM 694 O O . ALA A 1 89 ? -17.627 12.322 -21.054 1.00 90.75 89 ALA A O 1
ATOM 695 N N . GLY A 1 90 ? -16.866 11.423 -19.145 1.00 89.50 90 GLY A N 1
ATOM 696 C CA . GLY A 1 90 ? -17.314 10.056 -19.407 1.00 89.50 90 GLY A CA 1
ATOM 697 C C . GLY A 1 90 ? -16.368 9.232 -20.281 1.00 89.50 90 GLY A C 1
ATOM 698 O O . GLY A 1 90 ? -16.774 8.184 -20.788 1.00 89.50 90 GLY A O 1
ATOM 699 N N . LEU A 1 91 ? -15.123 9.678 -20.476 1.00 92.00 91 LEU A N 1
ATOM 700 C CA . LEU A 1 91 ? -14.127 8.926 -21.235 1.00 92.00 91 LEU A CA 1
ATOM 701 C C . LEU A 1 91 ? -13.370 7.934 -20.349 1.00 92.00 91 LEU A C 1
ATOM 703 O O . LEU A 1 91 ? -13.048 8.207 -19.193 1.00 92.00 91 LEU A O 1
ATOM 707 N N . VAL A 1 92 ? -13.044 6.770 -20.918 1.00 89.44 92 VAL A N 1
ATOM 708 C CA . VAL A 1 92 ? -12.250 5.755 -20.221 1.00 89.44 92 VAL A CA 1
ATOM 709 C C . VAL A 1 92 ? -10.782 6.153 -20.279 1.00 89.44 92 VAL A C 1
ATOM 711 O O . VAL A 1 92 ? -10.222 6.362 -21.359 1.00 89.44 92 VAL A O 1
ATOM 714 N N . LYS A 1 93 ? -10.143 6.206 -19.112 1.00 87.25 93 LYS A N 1
ATOM 715 C CA . LYS A 1 93 ? -8.732 6.548 -18.958 1.00 87.25 93 LYS A CA 1
ATOM 716 C C . LYS A 1 93 ? -7.939 5.365 -18.402 1.00 87.25 93 LYS A C 1
ATOM 718 O O . LYS A 1 93 ? -8.340 4.741 -17.424 1.00 87.25 93 LYS A O 1
ATOM 723 N N . PHE A 1 94 ? -6.769 5.124 -18.981 1.00 84.50 94 PHE A N 1
ATOM 724 C CA . PHE A 1 94 ? -5.741 4.236 -18.454 1.00 84.50 94 PHE A CA 1
ATOM 725 C C . PHE A 1 94 ? -4.514 5.040 -18.032 1.00 84.50 94 PHE A C 1
ATOM 727 O O . PHE A 1 94 ? -4.089 5.957 -18.735 1.00 84.50 94 PHE A O 1
ATOM 734 N N . ASP A 1 95 ? -3.930 4.666 -16.897 1.00 82.19 95 ASP A N 1
ATOM 735 C CA . ASP A 1 95 ? -2.652 5.192 -16.429 1.00 82.19 95 ASP A CA 1
ATOM 736 C C . ASP A 1 95 ? -1.571 4.110 -16.542 1.00 82.19 95 ASP A C 1
ATOM 738 O O . ASP A 1 95 ? -1.578 3.112 -15.824 1.00 82.19 95 ASP A O 1
ATOM 742 N N . PHE A 1 96 ? -0.613 4.324 -17.438 1.00 78.38 96 PHE A N 1
ATOM 743 C CA . PHE A 1 96 ? 0.595 3.526 -17.587 1.00 78.38 96 PHE A CA 1
ATOM 744 C C . PHE A 1 96 ? 1.699 4.091 -16.700 1.00 78.38 96 PHE A C 1
ATOM 746 O O . PHE A 1 96 ? 2.332 5.101 -17.008 1.00 78.38 96 PHE A O 1
ATOM 753 N N . LEU A 1 97 ? 1.954 3.430 -15.578 1.00 79.25 97 LEU A N 1
ATOM 754 C CA . LEU A 1 97 ? 3.069 3.789 -14.715 1.00 79.25 97 LEU A CA 1
ATOM 755 C C . LEU A 1 97 ? 4.356 3.124 -15.215 1.00 79.25 97 LEU A C 1
ATOM 757 O O . LEU A 1 97 ? 4.400 1.911 -15.410 1.00 79.25 97 LEU A O 1
ATOM 761 N N . GLY A 1 98 ? 5.428 3.902 -15.365 1.00 76.62 98 GLY A N 1
ATOM 762 C CA . GLY A 1 98 ? 6.765 3.404 -15.715 1.00 76.62 98 GLY A CA 1
ATOM 763 C C . GLY A 1 98 ? 7.466 2.692 -14.552 1.00 76.62 98 GLY A C 1
ATOM 764 O O . GLY A 1 98 ? 8.588 3.049 -14.194 1.00 76.62 98 GLY A O 1
ATOM 765 N N . LEU A 1 99 ? 6.802 1.724 -13.911 1.00 84.62 99 LEU A N 1
ATOM 766 C CA . LEU A 1 99 ? 7.354 1.004 -12.768 1.00 84.62 99 LEU A CA 1
ATOM 767 C C . LEU A 1 99 ? 8.416 0.001 -13.237 1.00 84.62 99 LEU A C 1
ATOM 769 O O . LEU A 1 99 ? 8.111 -1.069 -13.760 1.00 84.62 99 LEU A O 1
ATOM 773 N N . ARG A 1 100 ? 9.684 0.331 -12.996 1.00 90.19 100 ARG A N 1
ATOM 774 C CA . ARG A 1 100 ? 10.841 -0.465 -13.442 1.00 90.19 100 ARG A CA 1
ATOM 775 C C . ARG A 1 100 ? 10.891 -1.876 -12.846 1.00 90.19 100 ARG A C 1
ATOM 777 O O . ARG A 1 100 ? 11.500 -2.768 -13.427 1.00 90.19 100 ARG A O 1
ATOM 784 N N . THR A 1 101 ? 10.234 -2.100 -11.711 1.00 95.62 101 THR A N 1
ATOM 785 C CA . THR A 1 101 ? 10.226 -3.384 -11.000 1.00 95.62 101 THR A CA 1
ATOM 786 C C . THR A 1 101 ? 9.698 -4.542 -11.843 1.00 95.62 101 THR A C 1
ATOM 788 O O . THR A 1 101 ? 10.298 -5.612 -11.824 1.00 95.62 101 THR A O 1
ATOM 791 N N . LEU A 1 102 ? 8.624 -4.347 -12.615 1.00 95.62 102 LEU A N 1
ATOM 792 C CA . LEU A 1 102 ? 8.089 -5.421 -13.463 1.00 95.62 102 LEU A CA 1
ATOM 793 C C . LEU A 1 102 ? 9.051 -5.769 -14.607 1.00 95.62 102 LEU A C 1
ATOM 795 O O . LEU A 1 102 ? 9.212 -6.941 -14.935 1.00 95.62 102 LEU A O 1
ATOM 799 N N . THR A 1 103 ? 9.770 -4.778 -15.141 1.00 95.31 103 THR A N 1
ATOM 800 C CA . THR A 1 103 ? 10.854 -5.003 -16.108 1.00 95.31 103 THR A CA 1
ATOM 801 C C . THR A 1 103 ? 11.998 -5.812 -15.494 1.00 95.31 103 THR A C 1
ATOM 803 O O . THR A 1 103 ? 12.497 -6.737 -16.127 1.00 95.31 103 THR A O 1
ATOM 806 N N . ILE A 1 104 ? 12.390 -5.515 -14.248 1.00 97.38 104 ILE A N 1
ATOM 807 C CA . ILE A 1 104 ? 13.415 -6.284 -13.520 1.00 97.38 104 ILE A CA 1
ATOM 808 C C . ILE A 1 104 ? 12.978 -7.745 -13.356 1.00 97.38 104 ILE A C 1
ATOM 810 O O . ILE A 1 104 ? 13.774 -8.650 -13.600 1.00 97.38 104 ILE A O 1
ATOM 814 N N . VAL A 1 105 ? 11.721 -7.983 -12.968 1.00 97.81 105 VAL A N 1
ATOM 815 C CA . VAL A 1 105 ? 11.164 -9.339 -12.835 1.00 97.81 105 VAL A CA 1
ATOM 816 C C . VAL A 1 105 ? 11.196 -10.074 -14.180 1.00 97.81 105 VAL A C 1
ATOM 818 O O . VAL A 1 105 ? 11.706 -11.192 -14.244 1.00 97.81 105 VAL A O 1
ATOM 821 N N . ASP A 1 106 ? 10.734 -9.445 -15.264 1.00 97.62 106 ASP A N 1
ATOM 822 C CA . ASP A 1 106 ? 10.770 -10.022 -16.616 1.00 97.62 106 ASP A CA 1
ATOM 823 C C . ASP A 1 106 ? 12.200 -10.383 -17.056 1.00 97.62 106 ASP A C 1
ATOM 825 O O . ASP A 1 106 ? 12.462 -11.503 -17.503 1.00 97.62 106 ASP A O 1
ATOM 829 N N . TRP A 1 107 ? 13.162 -9.476 -16.876 1.00 97.88 107 TRP A N 1
ATOM 830 C CA . TRP A 1 107 ? 14.564 -9.717 -17.232 1.00 97.88 107 TRP A CA 1
ATOM 831 C C . TRP A 1 107 ? 15.210 -10.813 -16.384 1.00 97.88 107 TRP A C 1
ATOM 833 O O . TRP A 1 107 ? 15.974 -11.633 -16.909 1.00 97.88 107 TRP A O 1
ATOM 843 N N . ALA A 1 108 ? 14.874 -10.880 -15.094 1.00 98.12 108 ALA A N 1
ATOM 844 C CA . ALA A 1 108 ? 15.316 -11.960 -14.224 1.00 98.12 108 ALA A CA 1
ATOM 845 C C . ALA A 1 108 ? 14.805 -13.310 -14.749 1.00 98.12 108 ALA A C 1
ATOM 847 O O . ALA A 1 108 ? 15.602 -14.229 -14.941 1.00 98.12 108 ALA A O 1
ATOM 848 N N . LEU A 1 109 ? 13.514 -13.429 -15.077 1.00 98.25 109 LEU A N 1
ATOM 849 C CA . LEU A 1 109 ? 12.932 -14.664 -15.618 1.00 98.25 109 LEU A CA 1
ATOM 850 C C . LEU A 1 109 ? 13.526 -15.044 -16.981 1.00 98.25 109 LEU A C 1
ATOM 852 O O . LEU A 1 109 ? 13.848 -16.214 -17.199 1.00 98.25 109 LEU A O 1
ATOM 856 N N . LYS A 1 110 ? 13.752 -14.070 -17.873 1.00 97.69 110 LYS A N 1
ATOM 857 C CA . LYS A 1 110 ? 14.438 -14.276 -19.165 1.00 97.69 110 LYS A CA 1
ATOM 858 C C . LYS A 1 110 ? 15.874 -14.769 -19.007 1.00 97.69 110 LYS A C 1
ATOM 860 O O . LYS A 1 110 ? 16.384 -15.441 -19.899 1.00 97.69 110 LYS A O 1
ATOM 865 N N . THR A 1 111 ? 16.507 -14.485 -17.874 1.00 95.88 111 THR A N 1
ATOM 866 C CA . THR A 1 111 ? 17.841 -14.994 -17.534 1.00 95.88 111 THR A CA 1
ATOM 867 C C . THR A 1 111 ? 17.768 -16.386 -16.897 1.00 95.88 111 THR A C 1
ATOM 869 O O . THR A 1 111 ? 18.512 -17.289 -17.276 1.00 95.88 111 THR A O 1
ATOM 872 N N . ILE A 1 112 ? 16.846 -16.587 -15.951 1.00 97.69 112 ILE A N 1
ATOM 873 C CA . ILE A 1 112 ? 16.735 -17.797 -15.123 1.00 97.69 112 ILE A CA 1
ATOM 874 C C . ILE A 1 112 ? 16.151 -18.980 -15.911 1.00 97.69 112 ILE A C 1
ATOM 876 O O . ILE A 1 112 ? 16.706 -20.082 -15.886 1.00 97.69 112 ILE A O 1
ATOM 880 N N . ASN A 1 113 ? 15.050 -18.772 -16.637 1.00 98.25 113 ASN A N 1
ATOM 881 C CA . ASN A 1 113 ? 14.292 -19.858 -17.264 1.00 98.25 113 ASN A CA 1
ATOM 882 C C . ASN A 1 113 ? 15.088 -20.638 -18.326 1.00 98.25 113 ASN A C 1
ATOM 884 O O . ASN A 1 113 ? 15.061 -21.871 -18.282 1.00 98.25 113 ASN A O 1
ATOM 888 N N . PRO A 1 114 ? 15.872 -20.004 -19.224 1.00 97.75 114 PRO A N 1
ATOM 889 C CA . PRO A 1 114 ? 16.724 -20.747 -20.155 1.00 97.75 114 PRO A CA 1
ATOM 890 C C . PRO A 1 114 ? 17.764 -21.634 -19.457 1.00 97.75 114 PRO A C 1
ATOM 892 O O . PRO A 1 114 ? 18.100 -22.706 -19.963 1.00 97.75 114 PRO A O 1
ATOM 895 N N . MET A 1 115 ? 18.276 -21.213 -18.294 1.00 95.75 115 MET A N 1
ATOM 896 C CA . MET A 1 115 ? 19.219 -22.014 -17.507 1.00 95.75 115 MET A CA 1
ATOM 897 C C . MET A 1 115 ? 18.535 -23.232 -16.879 1.00 95.75 115 MET A C 1
ATOM 899 O O . MET A 1 115 ? 19.102 -24.322 -16.909 1.00 95.75 115 MET A O 1
ATOM 903 N N . LEU A 1 116 ? 17.316 -23.069 -16.356 1.00 96.88 116 LEU A N 1
ATOM 904 C CA . LEU A 1 116 ? 16.531 -24.169 -15.785 1.00 96.88 116 LEU A CA 1
ATOM 905 C C . LEU A 1 116 ? 16.182 -25.228 -16.832 1.00 96.88 116 LEU A C 1
ATOM 907 O O . LEU A 1 116 ? 16.400 -26.414 -16.589 1.00 96.88 116 LEU A O 1
ATOM 911 N N . VAL A 1 117 ? 15.748 -24.803 -18.021 1.00 96.81 117 VAL A N 1
ATOM 912 C CA . VAL A 1 117 ? 15.430 -25.715 -19.131 1.00 96.81 117 VAL A CA 1
ATOM 913 C C . VAL A 1 117 ? 16.653 -26.543 -19.534 1.00 96.81 117 VAL A C 1
ATOM 915 O O . VAL A 1 117 ? 16.546 -27.757 -19.694 1.00 96.81 117 VAL A O 1
ATOM 918 N N . LYS A 1 118 ? 17.845 -25.932 -19.613 1.00 96.75 118 LYS A N 1
ATOM 919 C CA . LYS A 1 118 ? 19.103 -26.659 -19.886 1.00 96.75 118 LYS A CA 1
ATOM 920 C C . LYS A 1 118 ? 19.460 -27.685 -18.803 1.00 96.75 118 LYS A C 1
ATOM 922 O O . LYS A 1 118 ? 20.150 -28.653 -19.097 1.00 96.75 118 LYS A O 1
ATOM 927 N N . GLN A 1 119 ? 19.001 -27.480 -17.569 1.00 96.56 119 GLN A N 1
ATOM 928 C CA . GLN A 1 119 ? 19.171 -28.416 -16.451 1.00 96.56 119 GLN A CA 1
ATOM 929 C C . GLN A 1 119 ? 18.052 -29.470 -16.369 1.00 96.56 119 GLN A C 1
ATOM 931 O O . GLN A 1 119 ? 18.041 -30.256 -15.425 1.00 96.56 119 GLN A O 1
ATOM 936 N N . GLY A 1 120 ? 17.095 -29.478 -17.305 1.00 96.81 120 GLY A N 1
ATOM 937 C CA . GLY A 1 120 ? 15.933 -30.371 -17.266 1.00 96.81 120 GLY A CA 1
ATOM 938 C C . GLY A 1 120 ? 14.910 -30.021 -16.178 1.00 96.81 120 GLY A C 1
ATOM 939 O O . GLY A 1 120 ? 14.124 -30.879 -15.784 1.00 96.81 120 GLY A O 1
ATOM 940 N N . LYS A 1 121 ? 14.922 -28.782 -15.667 1.00 96.50 121 LYS A N 1
ATOM 941 C CA . LYS A 1 121 ? 13.970 -28.279 -14.665 1.00 96.50 121 LYS A CA 1
ATOM 942 C C . LYS A 1 121 ? 12.851 -27.468 -15.331 1.00 96.50 121 LYS A C 1
ATOM 944 O O . LYS A 1 121 ? 13.101 -26.837 -16.362 1.00 96.50 121 LYS A O 1
ATOM 949 N N . PRO A 1 122 ? 11.636 -27.442 -14.753 1.00 95.81 122 PRO A N 1
ATOM 950 C CA . PRO A 1 122 ? 10.561 -26.593 -15.257 1.00 95.81 122 PRO A CA 1
ATOM 951 C C . PRO A 1 122 ? 10.927 -25.102 -15.134 1.00 95.81 122 PRO A C 1
ATOM 953 O O . PRO A 1 122 ? 11.647 -24.728 -14.202 1.00 95.81 122 PRO A O 1
ATOM 956 N N . PRO A 1 123 ? 10.449 -24.244 -16.055 1.00 97.00 123 PRO A N 1
ATOM 957 C CA . PRO A 1 123 ? 10.615 -22.801 -15.933 1.00 97.00 123 PRO A CA 1
ATOM 958 C C . PRO A 1 123 ? 9.839 -22.264 -14.724 1.00 97.00 123 PRO A C 1
ATOM 960 O O . PRO A 1 123 ? 8.815 -22.818 -14.325 1.00 97.00 123 PRO A O 1
ATOM 963 N N . VAL A 1 124 ? 10.322 -21.159 -14.162 1.00 97.69 124 VAL A N 1
ATOM 964 C CA . VAL A 1 124 ? 9.613 -20.394 -13.137 1.00 97.69 124 VAL A CA 1
ATOM 965 C C . VAL A 1 124 ? 8.459 -19.641 -13.784 1.00 97.69 124 VAL A C 1
ATOM 967 O O . VAL A 1 124 ? 8.662 -18.862 -14.720 1.00 97.69 124 VAL A O 1
ATOM 970 N N . ASP A 1 125 ? 7.273 -19.847 -13.222 1.00 97.56 125 ASP A N 1
ATOM 971 C CA . ASP A 1 125 ? 6.096 -19.010 -13.410 1.00 97.56 125 ASP A CA 1
ATOM 972 C C . ASP A 1 125 ? 5.910 -18.151 -12.150 1.00 97.56 125 ASP A C 1
ATOM 974 O O . ASP A 1 125 ? 5.594 -18.662 -11.072 1.00 97.56 125 ASP A O 1
ATOM 978 N N . ILE A 1 126 ? 6.168 -16.847 -12.277 1.00 97.88 126 ILE A N 1
ATOM 979 C CA . ILE A 1 126 ? 6.192 -15.914 -11.143 1.00 97.88 126 ILE A CA 1
ATOM 980 C C . ILE A 1 126 ? 4.803 -15.665 -10.543 1.00 97.88 126 ILE A C 1
ATOM 982 O O . ILE A 1 126 ? 4.696 -15.276 -9.381 1.00 97.88 126 ILE A O 1
ATOM 986 N N . GLU A 1 127 ? 3.736 -15.907 -11.306 1.00 96.75 127 GLU A N 1
ATOM 987 C CA . GLU A 1 127 ? 2.353 -15.750 -10.840 1.00 96.75 127 GLU A CA 1
ATOM 988 C C . GLU A 1 127 ? 1.901 -16.936 -9.977 1.00 96.75 127 GLU A C 1
ATOM 990 O O . GLU A 1 127 ? 0.895 -16.851 -9.275 1.00 96.75 127 GLU A O 1
ATOM 995 N N . ARG A 1 128 ? 2.656 -18.042 -10.007 1.00 97.12 128 ARG A N 1
ATOM 996 C CA . ARG A 1 128 ? 2.319 -19.306 -9.339 1.00 97.12 128 ARG A CA 1
ATOM 997 C C . ARG A 1 128 ? 3.263 -19.693 -8.203 1.00 97.12 128 ARG A C 1
ATOM 999 O O . ARG A 1 128 ? 3.188 -20.820 -7.712 1.00 97.12 128 ARG A O 1
ATOM 1006 N N . ILE A 1 129 ? 4.155 -18.796 -7.785 1.00 98.06 129 ILE A N 1
ATOM 1007 C CA . ILE A 1 129 ? 5.039 -19.061 -6.644 1.00 98.06 129 ILE A CA 1
ATOM 1008 C C . ILE A 1 129 ? 4.222 -19.207 -5.344 1.00 98.06 129 ILE A C 1
ATOM 1010 O O . ILE A 1 129 ? 3.207 -18.525 -5.178 1.00 98.06 129 ILE A O 1
ATOM 1014 N N . PRO A 1 130 ? 4.640 -20.079 -4.409 1.00 97.75 130 PRO A N 1
ATOM 1015 C CA . PRO A 1 130 ? 4.001 -20.177 -3.096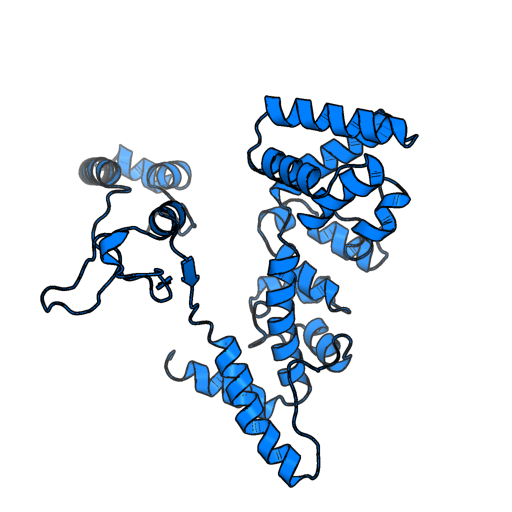 1.00 97.75 130 PRO A CA 1
ATOM 1016 C C . PRO A 1 130 ? 4.169 -18.865 -2.321 1.00 97.75 130 PRO A C 1
ATOM 1018 O O . PRO A 1 130 ? 5.223 -18.249 -2.419 1.00 97.75 130 PRO A O 1
ATOM 1021 N N . LEU A 1 131 ? 3.161 -18.453 -1.542 1.00 97.88 131 LEU A N 1
ATOM 1022 C CA . LEU A 1 131 ? 3.182 -17.211 -0.742 1.00 97.88 131 LEU A CA 1
ATOM 1023 C C . LEU A 1 131 ? 3.627 -17.419 0.720 1.00 97.88 131 LEU A C 1
ATOM 1025 O O . LEU A 1 131 ? 3.618 -16.485 1.523 1.00 97.88 131 LEU A O 1
ATOM 1029 N N . ASP A 1 132 ? 4.016 -18.643 1.067 1.00 97.62 132 ASP A N 1
ATOM 1030 C CA . ASP A 1 132 ? 4.450 -19.099 2.390 1.00 97.62 132 ASP A CA 1
ATOM 1031 C C . ASP A 1 132 ? 5.904 -19.623 2.391 1.00 97.62 132 ASP A C 1
ATOM 1033 O O . ASP A 1 132 ? 6.343 -20.276 3.338 1.00 97.62 132 ASP A O 1
ATOM 1037 N N . ASP A 1 133 ? 6.690 -19.307 1.353 1.00 98.38 133 ASP A N 1
ATOM 1038 C CA . ASP A 1 133 ? 8.073 -19.778 1.224 1.00 98.38 133 ASP A CA 1
ATOM 1039 C C . ASP A 1 133 ? 8.997 -19.262 2.342 1.00 98.38 133 ASP A C 1
ATOM 1041 O O . ASP A 1 133 ? 9.273 -18.063 2.473 1.00 98.38 133 ASP A O 1
ATOM 1045 N N . LYS A 1 134 ? 9.551 -20.206 3.110 1.00 98.31 134 LYS A N 1
ATOM 1046 C CA . LYS A 1 134 ? 10.413 -19.922 4.262 1.00 98.31 134 LYS A CA 1
ATOM 1047 C C . LYS A 1 134 ? 11.678 -19.147 3.886 1.00 98.31 134 LYS A C 1
ATOM 1049 O O . LYS A 1 134 ? 12.060 -18.246 4.626 1.00 98.31 134 LYS A O 1
ATOM 1054 N N . ALA A 1 135 ? 12.336 -19.476 2.772 1.00 98.50 135 ALA A N 1
ATOM 1055 C CA . ALA A 1 135 ? 13.593 -18.824 2.390 1.00 98.50 135 ALA A CA 1
ATOM 1056 C C . ALA A 1 135 ? 13.388 -17.325 2.109 1.00 98.50 135 ALA A C 1
ATOM 1058 O O . ALA A 1 135 ? 14.197 -16.492 2.524 1.00 98.50 135 ALA A O 1
ATOM 1059 N N . SER A 1 136 ? 12.262 -16.983 1.485 1.00 98.44 136 SER A N 1
ATOM 1060 C CA . SER A 1 136 ? 11.841 -15.604 1.238 1.00 98.44 136 SER A CA 1
ATOM 1061 C C . SER A 1 136 ? 11.593 -14.851 2.546 1.00 98.44 136 SER A C 1
ATOM 1063 O O . SER A 1 136 ? 12.105 -13.745 2.728 1.00 98.44 136 SER A O 1
ATOM 1065 N N . PHE A 1 137 ? 10.880 -15.454 3.504 1.00 98.56 137 PHE A N 1
ATOM 1066 C CA . PHE A 1 137 ? 10.663 -14.829 4.814 1.00 98.56 137 PHE A CA 1
ATOM 1067 C C . PHE A 1 137 ? 11.938 -14.737 5.655 1.00 98.56 137 PHE A C 1
ATOM 1069 O O . PHE A 1 137 ? 12.143 -13.717 6.305 1.00 98.56 137 PHE A O 1
ATOM 1076 N N . ASP A 1 138 ? 12.832 -15.726 5.613 1.00 98.50 138 ASP A N 1
ATOM 1077 C CA . ASP A 1 138 ? 14.124 -15.666 6.305 1.00 98.50 138 ASP A CA 1
ATOM 1078 C C . ASP A 1 138 ? 14.972 -14.483 5.794 1.00 98.50 138 ASP A C 1
ATOM 1080 O O . ASP A 1 138 ? 15.587 -13.771 6.593 1.00 98.50 138 ASP A O 1
ATOM 1084 N N . LEU A 1 139 ? 14.978 -14.238 4.476 1.00 98.38 139 LEU A N 1
ATOM 1085 C CA . LEU A 1 139 ? 15.631 -13.078 3.854 1.00 98.38 139 LEU A CA 1
ATOM 1086 C C . LEU A 1 139 ? 15.012 -11.763 4.350 1.00 98.38 139 LEU A C 1
ATOM 1088 O O . LEU A 1 139 ? 15.733 -10.847 4.765 1.00 98.38 139 LEU A O 1
ATOM 1092 N N . LEU A 1 140 ? 13.676 -11.676 4.358 1.00 98.31 140 LEU A N 1
ATOM 1093 C CA . LEU A 1 140 ? 12.962 -10.505 4.868 1.00 98.31 140 LEU A CA 1
ATOM 1094 C C . LEU A 1 140 ? 13.256 -10.276 6.356 1.00 98.31 140 LEU A C 1
ATOM 1096 O O . LEU A 1 140 ? 13.590 -9.163 6.737 1.00 98.31 140 LEU A O 1
ATOM 1100 N N . GLN A 1 141 ? 13.218 -11.304 7.205 1.00 98.00 141 GLN A N 1
ATOM 1101 C CA . GLN A 1 141 ? 13.462 -11.182 8.649 1.00 98.00 141 GLN A CA 1
ATOM 1102 C C . GLN A 1 141 ? 14.888 -10.733 8.994 1.00 98.00 141 GLN A C 1
ATOM 1104 O O . GLN A 1 141 ? 15.093 -10.082 10.021 1.00 98.00 141 GLN A O 1
ATOM 1109 N N . LYS A 1 142 ? 15.869 -11.026 8.131 1.00 98.00 142 LYS A N 1
ATOM 1110 C CA . LYS A 1 142 ? 17.239 -10.486 8.220 1.00 98.00 142 LYS A CA 1
ATOM 1111 C C . LYS A 1 142 ? 17.354 -9.039 7.717 1.00 98.00 142 LYS A C 1
ATOM 1113 O O . LYS A 1 142 ? 18.409 -8.423 7.858 1.00 98.00 142 LYS A O 1
ATOM 1118 N N . ALA A 1 143 ? 16.272 -8.485 7.169 1.00 98.00 143 ALA A N 1
ATOM 1119 C CA . ALA A 1 143 ? 16.196 -7.181 6.517 1.00 98.00 143 ALA A CA 1
ATOM 1120 C C . ALA A 1 143 ? 17.180 -7.023 5.345 1.00 98.00 143 ALA A C 1
ATOM 1122 O O . ALA A 1 143 ? 17.683 -5.930 5.066 1.00 98.00 143 ALA A O 1
ATOM 1123 N N . GLU A 1 144 ? 17.425 -8.113 4.616 1.00 98.06 144 GLU A N 1
ATOM 1124 C CA . GLU A 1 144 ? 18.257 -8.148 3.409 1.00 98.06 144 GLU A CA 1
ATOM 1125 C C . GLU A 1 144 ? 17.480 -7.632 2.178 1.00 98.06 144 GLU A C 1
ATOM 1127 O O . GLU A 1 144 ? 17.527 -8.199 1.089 1.00 98.06 144 GLU A O 1
ATOM 1132 N N . THR A 1 145 ? 16.760 -6.519 2.327 1.00 98.12 145 THR A N 1
ATOM 1133 C CA . THR A 1 145 ? 15.749 -6.029 1.371 1.00 98.12 145 THR A CA 1
ATOM 1134 C C . THR A 1 145 ? 16.262 -5.018 0.346 1.00 98.12 145 THR A C 1
ATOM 1136 O O . THR A 1 145 ? 15.481 -4.349 -0.320 1.00 98.12 145 THR A O 1
ATOM 1139 N N . THR A 1 146 ? 17.578 -4.873 0.178 1.00 97.38 146 THR A N 1
ATOM 1140 C CA . THR A 1 146 ? 18.117 -4.100 -0.957 1.00 97.38 146 THR A CA 1
ATOM 1141 C C . THR A 1 146 ? 17.618 -4.703 -2.273 1.00 97.38 146 THR A C 1
ATOM 1143 O O . THR A 1 146 ? 17.712 -5.922 -2.432 1.00 97.38 146 THR A O 1
ATOM 1146 N N . ALA A 1 147 ? 17.113 -3.870 -3.186 1.00 96.31 147 ALA A N 1
ATOM 1147 C CA . ALA A 1 147 ? 16.456 -4.276 -4.431 1.00 96.31 147 ALA A CA 1
ATOM 1148 C C . ALA A 1 147 ? 15.147 -5.077 -4.262 1.00 96.31 147 ALA A C 1
ATOM 1150 O O . ALA A 1 147 ? 14.597 -5.559 -5.247 1.00 96.31 147 ALA A O 1
ATOM 1151 N N . VAL A 1 148 ? 14.622 -5.214 -3.040 1.00 98.06 148 VAL A N 1
ATOM 1152 C CA . VAL A 1 148 ? 13.269 -5.739 -2.815 1.00 98.06 148 VAL A CA 1
ATOM 1153 C C . VAL A 1 148 ? 12.310 -4.560 -2.863 1.00 98.06 148 VAL A C 1
ATOM 1155 O O . VAL A 1 148 ? 12.434 -3.614 -2.082 1.00 98.06 148 VAL A O 1
ATOM 1158 N N . PHE A 1 149 ? 11.367 -4.615 -3.798 1.00 97.62 149 PHE A N 1
ATOM 1159 C CA . PHE A 1 149 ? 10.462 -3.511 -4.097 1.00 97.62 149 PHE A CA 1
ATOM 1160 C C . PHE A 1 149 ? 9.726 -3.007 -2.844 1.00 97.62 149 PHE A C 1
ATOM 1162 O O . PHE A 1 149 ? 9.331 -3.801 -1.997 1.00 97.62 149 PHE A O 1
ATOM 1169 N N . GLN A 1 150 ? 9.601 -1.680 -2.704 1.00 95.88 150 GLN A N 1
ATOM 1170 C CA . GLN A 1 150 ? 9.052 -0.945 -1.545 1.00 95.88 150 GLN A CA 1
ATOM 1171 C C . GLN A 1 150 ? 9.727 -1.167 -0.178 1.00 95.88 150 GLN A C 1
ATOM 1173 O O . GLN A 1 150 ? 9.513 -0.371 0.737 1.00 95.88 150 GLN A O 1
ATOM 1178 N N . LEU A 1 151 ? 10.558 -2.199 -0.015 1.00 97.56 151 LEU A N 1
ATOM 1179 C CA . LEU A 1 151 ? 11.084 -2.625 1.283 1.00 97.56 151 LEU A CA 1
ATOM 1180 C C . LEU A 1 151 ? 12.544 -2.213 1.534 1.00 97.56 151 LEU A C 1
ATOM 1182 O O . LEU A 1 151 ? 13.154 -2.635 2.514 1.00 97.56 151 LEU A O 1
ATOM 1186 N N . GLU A 1 152 ? 13.123 -1.389 0.665 1.00 95.31 152 GLU A N 1
ATOM 1187 C CA . GLU A 1 152 ? 14.565 -1.116 0.621 1.00 95.31 152 GLU A CA 1
ATOM 1188 C C . GLU A 1 152 ? 15.058 0.011 1.541 1.00 95.31 152 GLU A C 1
ATOM 1190 O O . GLU A 1 152 ? 16.248 0.040 1.889 1.00 95.31 152 GLU A O 1
ATOM 1195 N N . SER A 1 153 ? 14.165 0.929 1.931 1.00 95.75 153 SER A N 1
ATOM 1196 C CA . SER A 1 153 ? 14.526 2.129 2.691 1.00 95.75 153 SER A CA 1
ATOM 1197 C C . SER A 1 153 ? 15.057 1.775 4.082 1.00 95.75 153 SER A C 1
ATOM 1199 O O . SER A 1 153 ? 14.707 0.748 4.667 1.00 95.75 153 SER A O 1
ATOM 1201 N N . ARG A 1 154 ? 15.909 2.640 4.646 1.00 95.75 154 ARG A N 1
ATOM 1202 C CA . ARG A 1 154 ? 16.499 2.414 5.976 1.00 95.75 154 ARG A CA 1
ATOM 1203 C C . ARG A 1 154 ? 15.429 2.241 7.057 1.00 95.75 154 ARG A C 1
ATOM 1205 O O . ARG A 1 154 ? 15.473 1.264 7.795 1.00 95.75 154 ARG A O 1
ATOM 1212 N N . GLY A 1 155 ? 14.458 3.154 7.114 1.00 95.50 155 GLY A N 1
ATOM 1213 C CA . GLY A 1 155 ? 13.387 3.077 8.107 1.00 95.50 155 GLY A CA 1
ATOM 1214 C C . GLY A 1 155 ? 12.510 1.835 7.927 1.00 95.50 155 GLY A C 1
ATOM 1215 O O . GLY A 1 155 ? 12.136 1.206 8.915 1.00 95.50 155 GLY A O 1
ATOM 1216 N N . MET A 1 156 ? 12.245 1.425 6.682 1.00 97.31 156 MET A N 1
ATOM 1217 C CA . MET A 1 156 ? 11.490 0.201 6.414 1.00 97.31 156 MET A CA 1
ATOM 1218 C C . MET A 1 156 ? 12.270 -1.045 6.853 1.00 97.31 156 MET A C 1
ATOM 1220 O O . MET A 1 156 ? 11.704 -1.931 7.486 1.00 97.31 156 MET A O 1
ATOM 1224 N N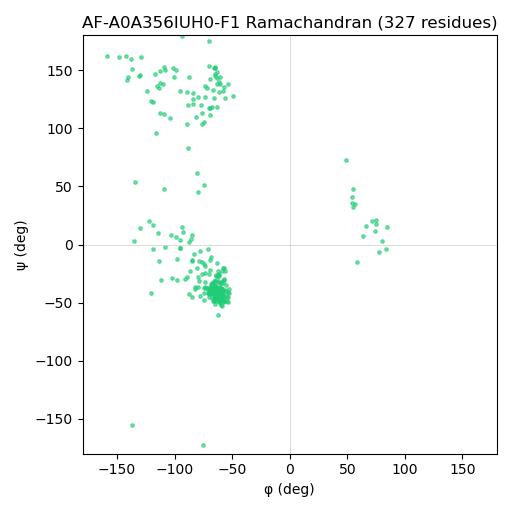 . LYS A 1 157 ? 13.587 -1.099 6.616 1.00 98.12 157 LYS A N 1
ATOM 1225 C CA . LYS A 1 157 ? 14.458 -2.172 7.130 1.00 98.12 157 LYS A CA 1
ATOM 1226 C C . LYS A 1 157 ? 14.425 -2.265 8.654 1.00 98.12 157 LYS A C 1
ATOM 1228 O O . LYS A 1 157 ? 14.367 -3.370 9.193 1.00 98.12 157 LYS A O 1
ATOM 1233 N N . ASP A 1 158 ? 14.434 -1.131 9.349 1.00 96.88 158 ASP A N 1
ATOM 1234 C CA . ASP A 1 158 ? 14.337 -1.101 10.810 1.00 96.88 158 ASP A CA 1
ATOM 1235 C C . ASP A 1 158 ? 12.968 -1.604 11.293 1.00 96.88 158 ASP A C 1
ATOM 1237 O O . ASP A 1 158 ? 12.900 -2.409 12.226 1.00 96.88 158 ASP A O 1
ATOM 1241 N N . LEU A 1 159 ? 11.881 -1.219 10.613 1.00 97.44 159 LEU A N 1
ATOM 1242 C CA . LEU A 1 159 ? 10.544 -1.751 10.883 1.00 97.44 159 LEU A CA 1
ATOM 1243 C C . LEU A 1 159 ? 10.488 -3.271 10.669 1.00 97.44 159 LEU A C 1
ATOM 1245 O O . LEU A 1 159 ? 10.006 -3.995 11.538 1.00 97.44 159 LEU A O 1
ATOM 1249 N N . ILE A 1 160 ? 11.041 -3.771 9.564 1.00 98.12 160 ILE A N 1
ATOM 1250 C CA . ILE A 1 160 ? 11.087 -5.201 9.240 1.00 98.12 160 ILE A CA 1
ATOM 1251 C C . ILE A 1 160 ? 11.830 -6.001 10.315 1.00 98.12 160 ILE A C 1
ATOM 1253 O O . ILE A 1 160 ? 11.334 -7.044 10.740 1.00 98.12 160 ILE A O 1
ATOM 1257 N N . LYS A 1 161 ? 12.974 -5.514 10.816 1.00 97.44 161 LYS A N 1
ATOM 1258 C CA . LYS A 1 161 ? 13.726 -6.184 11.900 1.00 97.44 161 LYS A CA 1
ATOM 1259 C C . LYS A 1 161 ? 12.910 -6.326 13.183 1.00 97.44 161 LYS A C 1
ATOM 1261 O O . LYS A 1 161 ? 13.047 -7.321 13.896 1.00 97.44 161 LYS A O 1
ATOM 1266 N N . ARG A 1 162 ? 12.084 -5.324 13.492 1.00 97.50 162 ARG A N 1
ATOM 1267 C CA . ARG A 1 162 ? 11.220 -5.311 14.679 1.00 97.50 162 ARG A CA 1
ATOM 1268 C C . ARG A 1 162 ? 9.986 -6.191 14.478 1.00 97.50 162 ARG A C 1
ATOM 1270 O O . ARG A 1 162 ? 9.648 -6.974 15.365 1.00 97.50 162 ARG A O 1
ATOM 1277 N N . LEU A 1 163 ? 9.346 -6.094 13.312 1.00 97.56 163 LEU A N 1
ATOM 1278 C CA . LEU A 1 163 ? 8.131 -6.835 12.979 1.00 97.56 163 LEU A CA 1
ATOM 1279 C C . LEU A 1 163 ? 8.395 -8.326 12.738 1.00 97.56 163 LEU A C 1
ATOM 1281 O O . LEU A 1 163 ? 7.578 -9.152 13.135 1.00 97.56 163 LEU A O 1
ATOM 1285 N N . LYS A 1 164 ? 9.520 -8.668 12.099 1.00 97.75 164 LYS A N 1
ATOM 1286 C CA . LYS A 1 164 ? 9.861 -10.015 11.615 1.00 97.75 164 LYS A CA 1
ATOM 1287 C C . LYS A 1 164 ? 8.701 -10.641 10.821 1.00 97.75 164 LYS A C 1
ATOM 1289 O O . LYS A 1 164 ? 8.001 -11.505 11.350 1.00 97.75 164 LYS A O 1
ATOM 1294 N N . PRO A 1 165 ? 8.428 -10.178 9.585 1.00 97.50 165 PRO A N 1
ATOM 1295 C CA . PRO A 1 165 ? 7.335 -10.717 8.773 1.00 97.50 165 PRO A CA 1
ATOM 1296 C C . PRO A 1 165 ? 7.501 -12.231 8.580 1.00 97.50 165 PRO A C 1
ATOM 1298 O O . PRO A 1 165 ? 8.606 -12.714 8.337 1.00 97.50 165 PRO A O 1
ATOM 1301 N N . SER A 1 166 ? 6.414 -12.980 8.736 1.00 96.50 166 SER A N 1
ATOM 1302 C CA . SER A 1 166 ? 6.390 -14.451 8.684 1.00 96.50 166 SER A CA 1
ATOM 1303 C C . SER A 1 166 ? 5.221 -14.993 7.859 1.00 96.50 166 SER A C 1
ATOM 1305 O O . SER A 1 166 ? 5.024 -16.200 7.794 1.00 96.50 166 SER A O 1
ATOM 1307 N N . SER A 1 167 ? 4.430 -14.103 7.263 1.00 97.25 167 SER A N 1
ATOM 1308 C CA . SER A 1 167 ? 3.296 -14.408 6.397 1.00 97.25 167 SER A CA 1
ATOM 1309 C C . SER A 1 167 ? 3.139 -13.314 5.342 1.00 97.25 167 SER A C 1
ATOM 1311 O O . SER A 1 167 ? 3.643 -12.200 5.515 1.00 97.25 167 SER A O 1
ATOM 1313 N N . PHE A 1 168 ? 2.416 -13.607 4.261 1.00 97.75 168 PHE A N 1
ATOM 1314 C CA . PHE A 1 168 ? 2.132 -12.614 3.226 1.00 97.75 168 PHE A CA 1
ATOM 1315 C C . PHE A 1 168 ? 1.375 -11.397 3.786 1.00 97.75 168 PHE A C 1
ATOM 1317 O O . PHE A 1 168 ? 1.722 -10.262 3.470 1.00 97.75 168 PHE A O 1
ATOM 1324 N N . GLU A 1 169 ? 0.419 -11.619 4.694 1.00 97.44 169 GLU A N 1
ATOM 1325 C CA . GLU A 1 169 ? -0.352 -10.558 5.363 1.00 97.44 169 GLU A CA 1
ATOM 1326 C C . GLU A 1 169 ? 0.536 -9.573 6.144 1.00 97.44 169 GLU A C 1
ATOM 1328 O O . GLU A 1 169 ? 0.242 -8.379 6.184 1.00 97.44 169 GLU A O 1
ATOM 1333 N N . ASP A 1 170 ? 1.677 -10.017 6.687 1.00 97.69 170 ASP A N 1
ATOM 1334 C CA . ASP A 1 170 ? 2.631 -9.099 7.320 1.00 97.69 170 ASP A CA 1
ATOM 1335 C C . ASP A 1 170 ? 3.283 -8.145 6.309 1.00 97.69 170 ASP A C 1
ATOM 1337 O O . ASP A 1 170 ? 3.596 -7.007 6.653 1.00 97.69 170 ASP A O 1
ATOM 1341 N N . ILE A 1 171 ? 3.498 -8.585 5.065 1.00 97.94 171 ILE A N 1
ATOM 1342 C CA . ILE A 1 171 ? 4.038 -7.733 3.995 1.00 97.94 171 ILE A CA 1
ATOM 1343 C C . ILE A 1 171 ? 2.995 -6.693 3.591 1.00 97.94 171 ILE A C 1
ATOM 1345 O O . ILE A 1 171 ? 3.326 -5.514 3.458 1.00 97.94 171 ILE A O 1
ATOM 1349 N N . VAL A 1 172 ? 1.730 -7.109 3.479 1.00 97.88 172 VAL A N 1
ATOM 1350 C CA . VAL A 1 172 ? 0.598 -6.197 3.254 1.00 97.88 172 VAL A CA 1
ATOM 1351 C C . VAL A 1 172 ? 0.517 -5.149 4.372 1.00 97.88 172 VAL A C 1
ATOM 1353 O O . VAL A 1 172 ? 0.294 -3.968 4.095 1.00 97.88 172 VAL A O 1
ATOM 1356 N N . ALA A 1 173 ? 0.760 -5.553 5.623 1.00 97.06 173 ALA A N 1
ATOM 1357 C CA . ALA A 1 173 ? 0.743 -4.655 6.771 1.00 97.06 173 ALA A CA 1
ATOM 1358 C C . ALA A 1 173 ? 1.948 -3.703 6.806 1.00 97.06 173 ALA A C 1
ATOM 1360 O O . ALA A 1 173 ? 1.778 -2.539 7.159 1.00 97.06 173 ALA A O 1
ATOM 1361 N N . LEU A 1 174 ? 3.152 -4.139 6.410 1.00 96.31 174 LEU A N 1
ATOM 1362 C CA . LEU A 1 174 ? 4.357 -3.293 6.393 1.00 96.31 174 LEU A CA 1
ATOM 1363 C C . LEU A 1 174 ? 4.149 -1.997 5.602 1.00 96.31 174 LEU A C 1
ATOM 1365 O O . LEU A 1 174 ? 4.500 -0.918 6.082 1.00 96.31 174 LEU A O 1
ATOM 1369 N N . VAL A 1 175 ? 3.545 -2.102 4.417 1.00 90.88 175 VAL A N 1
ATOM 1370 C CA . VAL A 1 175 ? 3.267 -0.952 3.542 1.00 90.88 175 VAL A CA 1
ATOM 1371 C C . VAL A 1 175 ? 2.262 0.008 4.190 1.00 90.88 175 VAL A C 1
ATOM 1373 O O . VAL A 1 175 ? 2.418 1.225 4.099 1.00 90.88 175 VAL A O 1
ATOM 1376 N N . ALA A 1 176 ? 1.265 -0.521 4.904 1.00 93.25 176 ALA A N 1
ATOM 1377 C CA . ALA A 1 176 ? 0.281 0.288 5.618 1.00 93.25 176 ALA A CA 1
ATOM 1378 C C . ALA A 1 176 ? 0.854 0.950 6.890 1.00 93.25 176 ALA A C 1
ATOM 1380 O O . ALA A 1 176 ? 0.513 2.095 7.192 1.00 93.25 176 ALA A O 1
ATOM 1381 N N . LEU A 1 177 ? 1.735 0.252 7.614 1.00 94.00 177 LEU A N 1
ATOM 1382 C CA . LEU A 1 177 ? 2.319 0.683 8.889 1.00 94.00 177 LEU A CA 1
ATOM 1383 C C . LEU A 1 177 ? 3.457 1.701 8.725 1.00 94.00 177 LEU A C 1
ATOM 1385 O O . LEU A 1 177 ? 3.644 2.550 9.594 1.00 94.00 177 LEU A O 1
ATOM 1389 N N . PHE A 1 178 ? 4.229 1.650 7.636 1.00 93.75 178 PHE A N 1
ATOM 1390 C CA . PHE A 1 178 ? 5.376 2.543 7.429 1.00 93.75 178 PHE A CA 1
ATOM 1391 C C . PHE A 1 178 ? 4.958 3.927 6.907 1.00 93.75 178 PHE A C 1
ATOM 1393 O O . PHE A 1 178 ? 5.318 4.353 5.809 1.00 93.75 178 PHE A O 1
ATOM 1400 N N . ARG A 1 179 ? 4.156 4.638 7.703 1.00 90.12 179 ARG A N 1
ATOM 1401 C CA . ARG A 1 179 ? 3.628 5.973 7.399 1.00 90.12 179 ARG A CA 1
ATOM 1402 C C . ARG A 1 179 ? 3.727 6.868 8.642 1.00 90.12 179 ARG A C 1
ATOM 1404 O O . ARG A 1 179 ? 3.624 6.348 9.753 1.00 90.12 179 ARG A O 1
ATOM 1411 N N . PRO A 1 180 ? 3.873 8.201 8.491 1.00 82.94 180 PRO A N 1
ATOM 1412 C CA . PRO A 1 180 ? 4.041 9.106 9.633 1.00 82.94 180 PRO A CA 1
ATOM 1413 C C . PRO A 1 180 ? 2.950 8.980 10.710 1.00 82.94 180 PRO A C 1
ATOM 1415 O O . PRO A 1 180 ? 3.265 8.963 11.894 1.00 82.94 180 PRO A O 1
ATOM 1418 N N . GLY A 1 181 ? 1.680 8.822 10.313 1.00 84.31 181 GLY A N 1
ATOM 1419 C CA . GLY A 1 181 ? 0.553 8.673 11.247 1.00 84.31 181 GLY A CA 1
ATOM 1420 C C . GLY A 1 181 ? 0.641 7.422 12.140 1.00 84.31 181 GLY A C 1
ATOM 1421 O O . GLY A 1 181 ? 0.723 7.554 13.361 1.00 84.31 181 GLY A O 1
ATOM 1422 N N . PRO A 1 182 ? 0.668 6.205 11.566 1.00 84.69 182 PRO A N 1
ATOM 1423 C CA . PRO A 1 182 ? 0.867 4.972 12.331 1.00 84.69 182 PRO A CA 1
ATOM 1424 C C . PRO A 1 182 ? 2.150 4.953 13.177 1.00 84.69 182 PRO A C 1
ATOM 1426 O O . PRO A 1 182 ? 2.123 4.482 14.312 1.00 84.69 182 PRO A O 1
ATOM 1429 N N . LEU A 1 183 ? 3.264 5.491 12.664 1.00 86.94 183 LEU A N 1
ATOM 1430 C CA . LEU A 1 183 ? 4.534 5.544 13.401 1.00 86.94 183 LEU A CA 1
ATOM 1431 C C . LEU A 1 183 ? 4.477 6.489 14.613 1.00 86.94 183 LEU A C 1
ATOM 1433 O O . LEU A 1 183 ? 5.101 6.197 15.628 1.00 86.94 183 LEU A O 1
ATOM 1437 N N . GLY A 1 184 ? 3.740 7.600 14.520 1.00 83.62 184 GLY A N 1
ATOM 1438 C CA . GLY A 1 184 ? 3.626 8.595 15.593 1.00 83.62 184 GLY A CA 1
ATOM 1439 C C . GLY A 1 184 ? 2.561 8.298 16.654 1.00 83.62 184 GLY A C 1
ATOM 1440 O O . GLY A 1 184 ? 2.579 8.921 17.709 1.00 83.62 184 GLY A O 1
ATOM 1441 N N . SER A 1 185 ? 1.640 7.365 16.397 1.00 84.44 185 SER A N 1
ATOM 1442 C CA . SER A 1 185 ? 0.501 7.058 17.284 1.00 84.44 185 SER A CA 1
ATOM 1443 C C . SER A 1 185 ? 0.739 5.888 18.245 1.00 84.44 185 SER A C 1
ATOM 1445 O O . SER A 1 185 ? -0.142 5.561 19.030 1.00 84.44 185 SER A O 1
ATOM 1447 N N . GLY A 1 186 ? 1.892 5.213 18.171 1.00 87.69 186 GLY A N 1
ATOM 1448 C CA . GLY A 1 186 ? 2.154 3.977 18.925 1.00 87.69 186 GLY A CA 1
ATOM 1449 C C . GLY A 1 186 ? 1.498 2.721 18.330 1.00 87.69 186 GLY A C 1
ATOM 1450 O O . GLY A 1 186 ? 1.823 1.610 18.738 1.00 87.69 186 GLY A O 1
ATOM 1451 N N . MET A 1 187 ? 0.658 2.860 17.294 1.00 90.31 187 MET A N 1
ATOM 1452 C CA . MET A 1 187 ? -0.013 1.744 16.607 1.00 90.31 187 MET A CA 1
ATOM 1453 C C . MET A 1 187 ? 0.969 0.662 16.135 1.00 90.31 187 MET A C 1
ATOM 1455 O O . MET A 1 187 ? 0.691 -0.533 16.243 1.00 90.31 187 MET A O 1
ATOM 1459 N N . VAL A 1 188 ? 2.116 1.073 15.589 1.00 94.06 188 VAL A N 1
ATOM 1460 C CA . VAL A 1 188 ? 3.147 0.145 15.100 1.00 94.06 188 VAL A CA 1
ATOM 1461 C C . VAL A 1 188 ? 3.736 -0.684 16.244 1.00 94.06 188 VAL A C 1
ATOM 1463 O O . VAL A 1 188 ? 4.010 -1.871 16.064 1.00 94.06 188 VAL A O 1
ATOM 1466 N N . ASP A 1 189 ? 3.906 -0.082 17.419 1.00 94.62 189 ASP A N 1
ATOM 1467 C CA . ASP A 1 189 ? 4.484 -0.747 18.585 1.00 94.62 189 ASP A CA 1
ATOM 1468 C C . ASP A 1 189 ? 3.520 -1.797 19.138 1.00 94.62 189 ASP A C 1
ATOM 1470 O O . ASP A 1 189 ? 3.929 -2.943 19.339 1.00 94.62 189 ASP A O 1
ATOM 1474 N N . ASP A 1 190 ? 2.239 -1.445 19.264 1.00 93.69 190 ASP A N 1
ATOM 1475 C CA . ASP A 1 190 ? 1.160 -2.355 19.656 1.00 93.69 190 ASP A CA 1
ATOM 1476 C C . ASP A 1 190 ? 1.019 -3.523 18.675 1.00 93.69 190 ASP A C 1
ATOM 1478 O O . ASP A 1 190 ? 0.960 -4.683 19.087 1.00 93.69 190 ASP A O 1
ATOM 1482 N N . PHE A 1 191 ? 1.030 -3.250 17.365 1.00 95.81 191 PHE A N 1
ATOM 1483 C CA . PHE A 1 191 ? 0.954 -4.289 16.333 1.00 95.81 191 PHE A CA 1
ATOM 1484 C C . PHE A 1 191 ? 2.089 -5.312 16.490 1.00 95.81 191 PHE A C 1
ATOM 1486 O O . PHE A 1 191 ? 1.865 -6.524 16.486 1.00 95.81 191 PHE A O 1
ATOM 1493 N N . ILE A 1 192 ? 3.320 -4.828 16.684 1.00 97.06 192 ILE A N 1
ATOM 1494 C CA . ILE A 1 192 ? 4.509 -5.666 16.877 1.00 97.06 192 ILE A CA 1
ATOM 1495 C C . ILE A 1 192 ? 4.447 -6.412 18.219 1.00 97.06 192 ILE A C 1
ATOM 1497 O O . ILE A 1 192 ? 4.803 -7.591 18.285 1.00 97.06 192 ILE A O 1
ATOM 1501 N N . ALA A 1 193 ? 4.009 -5.757 19.295 1.00 97.12 193 ALA A N 1
ATOM 1502 C CA . ALA A 1 193 ? 3.898 -6.361 20.619 1.00 97.12 193 ALA A CA 1
ATOM 1503 C C . ALA A 1 193 ? 2.871 -7.498 20.635 1.00 97.12 193 ALA A C 1
ATOM 1505 O O . ALA A 1 193 ? 3.173 -8.579 21.148 1.00 97.12 193 ALA A O 1
ATOM 1506 N N . ARG A 1 194 ? 1.704 -7.284 20.021 1.00 96.94 194 ARG A N 1
ATOM 1507 C CA . ARG A 1 194 ? 0.644 -8.289 19.876 1.00 96.94 194 ARG A CA 1
ATOM 1508 C C . ARG A 1 194 ? 1.089 -9.461 19.012 1.00 96.94 194 ARG A C 1
ATOM 1510 O O . ARG A 1 194 ? 0.954 -10.606 19.435 1.00 96.94 194 ARG A O 1
ATOM 1517 N N . LYS A 1 195 ? 1.721 -9.187 17.865 1.00 96.44 195 LYS A N 1
ATOM 1518 C CA . LYS A 1 195 ? 2.302 -10.225 17.002 1.00 96.44 195 LYS A CA 1
ATOM 1519 C C . LYS A 1 195 ? 3.277 -11.136 17.753 1.00 96.44 195 LYS A C 1
ATOM 1521 O O . LYS A 1 195 ? 3.236 -12.352 17.599 1.00 96.44 195 LYS A O 1
ATOM 1526 N N . HIS A 1 196 ? 4.163 -10.556 18.564 1.00 97.25 196 HIS A N 1
ATOM 1527 C CA . HIS A 1 196 ? 5.172 -11.311 19.320 1.00 97.25 196 HIS A CA 1
ATOM 1528 C C . HIS A 1 196 ? 4.660 -11.857 20.662 1.00 97.25 196 HIS A C 1
ATOM 1530 O O . HIS A 1 196 ? 5.468 -12.330 21.461 1.00 97.25 196 HIS A O 1
ATOM 1536 N N . GLY A 1 197 ? 3.358 -11.756 20.949 1.00 95.94 197 GLY A N 1
ATOM 1537 C CA . GLY A 1 197 ? 2.759 -12.234 22.200 1.00 95.94 197 GLY A CA 1
ATOM 1538 C C . GLY A 1 197 ? 3.200 -11.472 23.456 1.00 95.94 197 GLY A C 1
ATOM 1539 O O . GLY A 1 197 ? 3.018 -11.961 24.567 1.00 95.94 197 GLY A O 1
ATOM 1540 N N . ARG A 1 198 ? 3.792 -10.282 23.302 1.00 96.81 198 ARG A N 1
ATOM 1541 C CA . ARG A 1 198 ? 4.191 -9.394 24.413 1.00 96.81 198 ARG A CA 1
ATOM 1542 C C . ARG A 1 198 ? 3.012 -8.591 24.957 1.00 96.81 198 ARG A C 1
ATOM 1544 O O . ARG A 1 198 ? 3.064 -8.107 26.081 1.00 96.81 198 ARG A O 1
ATOM 1551 N N . GLN A 1 199 ? 1.965 -8.464 24.150 1.00 96.25 199 GLN A N 1
ATOM 1552 C CA . GLN A 1 199 ? 0.674 -7.893 24.499 1.00 96.25 199 GLN A CA 1
ATOM 1553 C C . GLN A 1 199 ? -0.411 -8.868 24.041 1.00 96.25 199 GLN A C 1
ATOM 1555 O O . GLN A 1 199 ? -0.262 -9.534 23.015 1.00 96.25 199 GLN A O 1
ATOM 1560 N N . LYS A 1 200 ? -1.501 -8.974 24.805 1.00 95.19 200 LYS A N 1
ATOM 1561 C CA . LYS A 1 200 ? -2.638 -9.809 24.417 1.00 95.19 200 LYS A CA 1
ATOM 1562 C C . LYS A 1 200 ? -3.297 -9.211 23.171 1.00 95.19 200 LYS A C 1
ATOM 1564 O O . LYS A 1 200 ? -3.545 -8.008 23.128 1.00 95.19 200 LYS A O 1
ATOM 1569 N N . VAL A 1 201 ? -3.587 -10.052 22.180 1.00 94.50 201 VAL A N 1
ATOM 1570 C CA . VAL A 1 201 ? -4.461 -9.662 21.071 1.00 94.50 201 VAL A CA 1
ATOM 1571 C C . VAL A 1 201 ? -5.862 -9.473 21.636 1.00 94.50 201 VAL A C 1
ATOM 1573 O O . VAL A 1 201 ? -6.436 -10.413 22.191 1.00 94.50 201 VAL A O 1
ATOM 1576 N N . ASP A 1 202 ? -6.369 -8.253 21.529 1.00 89.25 202 ASP A N 1
ATOM 1577 C CA . ASP A 1 202 ? -7.696 -7.892 22.000 1.00 89.25 202 ASP A CA 1
ATOM 1578 C C . ASP A 1 202 ? -8.615 -7.611 20.815 1.00 89.25 202 ASP A C 1
ATOM 1580 O O . ASP A 1 202 ? -8.205 -6.993 19.828 1.00 89.25 202 ASP A O 1
ATOM 1584 N N . TYR A 1 203 ? -9.847 -8.099 20.918 1.00 93.50 203 TYR A N 1
ATOM 1585 C CA . TYR A 1 203 ? -10.901 -7.856 19.944 1.00 93.50 203 TYR A CA 1
ATOM 1586 C C . TYR A 1 203 ? -12.045 -7.177 20.691 1.00 93.50 203 TYR A C 1
ATOM 1588 O O . TYR A 1 203 ? -12.551 -7.775 21.642 1.00 93.50 203 TYR A O 1
ATOM 1596 N N . PRO A 1 204 ? -12.499 -5.987 20.261 1.00 90.25 204 PRO A N 1
ATOM 1597 C CA . PRO A 1 204 ? -13.570 -5.277 20.960 1.00 90.25 204 PRO A CA 1
ATOM 1598 C C . PRO A 1 204 ? -14.864 -6.093 21.083 1.00 90.25 204 PRO A C 1
ATOM 1600 O O . PRO A 1 204 ? -15.611 -5.948 22.042 1.00 90.25 204 PRO A O 1
ATOM 1603 N N . HIS A 1 205 ? -15.116 -6.985 20.122 1.00 94.56 205 HIS A N 1
ATOM 1604 C CA . HIS A 1 205 ? -16.209 -7.949 20.160 1.00 94.56 205 HIS A CA 1
ATOM 1605 C C . HIS A 1 205 ? -15.734 -9.299 19.591 1.00 94.56 205 HIS A C 1
ATOM 1607 O O . HIS A 1 205 ? -14.949 -9.289 18.634 1.00 94.56 205 HIS A O 1
ATOM 1613 N N . PRO A 1 206 ? -16.194 -10.458 20.110 1.00 94.19 206 PRO A N 1
ATOM 1614 C CA . PRO A 1 206 ? -15.806 -11.778 19.599 1.00 94.19 206 PRO A CA 1
ATOM 1615 C C . PRO A 1 206 ? -16.011 -11.942 18.087 1.00 94.19 206 PRO A C 1
ATOM 1617 O O . PRO A 1 206 ? -15.144 -12.491 17.404 1.00 94.19 206 PRO A O 1
ATOM 1620 N N . ASP A 1 207 ? -17.098 -11.384 17.553 1.00 95.31 207 ASP A N 1
ATOM 1621 C CA . ASP A 1 207 ? -17.427 -11.463 16.123 1.00 95.31 207 ASP A CA 1
ATOM 1622 C C . ASP A 1 207 ? -16.473 -10.657 15.233 1.00 95.31 207 ASP A C 1
ATOM 1624 O O . ASP A 1 207 ? -16.432 -10.862 14.023 1.00 95.31 207 ASP A O 1
ATOM 1628 N N . LEU A 1 208 ? -15.649 -9.774 15.808 1.00 96.00 208 LEU A N 1
ATOM 1629 C CA . LEU A 1 208 ? -14.610 -9.058 15.065 1.00 96.00 208 LEU A CA 1
ATOM 1630 C C . LEU A 1 208 ? -13.321 -9.860 14.903 1.00 96.00 208 LEU A C 1
ATOM 1632 O O . LEU A 1 208 ? -12.448 -9.446 14.134 1.00 96.00 208 LEU A O 1
ATOM 1636 N N . LYS A 1 209 ? -13.187 -11.018 15.564 1.00 96.06 209 LYS A N 1
ATOM 1637 C CA . LYS A 1 209 ? -12.001 -11.865 15.414 1.00 96.06 209 LYS A CA 1
ATOM 1638 C C . LYS A 1 209 ? -11.707 -12.196 13.942 1.00 96.06 209 LYS A C 1
ATOM 1640 O O . LYS A 1 209 ? -10.575 -11.959 13.537 1.00 96.06 209 LYS A O 1
ATOM 1645 N N . PRO A 1 210 ? -12.660 -12.657 13.106 1.00 95.38 210 PRO A N 1
ATOM 1646 C CA . PRO A 1 210 ? -12.391 -12.958 11.695 1.00 95.38 210 PRO A CA 1
ATOM 1647 C C . PRO A 1 210 ? -11.955 -11.739 10.867 1.00 95.38 210 PRO A C 1
ATOM 1649 O O . PRO A 1 210 ? -11.250 -11.896 9.876 1.00 95.38 210 PRO A O 1
ATOM 1652 N N . VAL A 1 211 ? -12.356 -10.527 11.268 1.00 95.56 211 VAL A N 1
ATOM 1653 C CA . VAL A 1 211 ? -12.043 -9.275 10.558 1.00 95.56 211 VAL A CA 1
ATOM 1654 C C . VAL A 1 211 ? -10.650 -8.750 10.923 1.00 95.56 211 VAL A C 1
ATOM 1656 O O . VAL A 1 211 ? -9.944 -8.196 10.077 1.00 95.56 211 VAL A O 1
ATOM 1659 N N . LEU A 1 212 ? -10.251 -8.910 12.187 1.00 95.75 212 LEU A N 1
ATOM 1660 C CA . LEU A 1 212 ? -9.046 -8.294 12.752 1.00 95.75 212 LEU A CA 1
ATOM 1661 C C . LEU A 1 212 ? -7.911 -9.294 13.030 1.00 95.75 212 LEU A C 1
ATOM 1663 O O . LEU A 1 212 ? -6.836 -8.885 13.466 1.00 95.75 212 LEU A O 1
ATOM 1667 N N . ASP A 1 213 ? -8.114 -10.593 12.783 1.00 94.62 213 ASP A N 1
ATOM 1668 C CA . ASP A 1 213 ? -7.121 -11.645 13.060 1.00 94.62 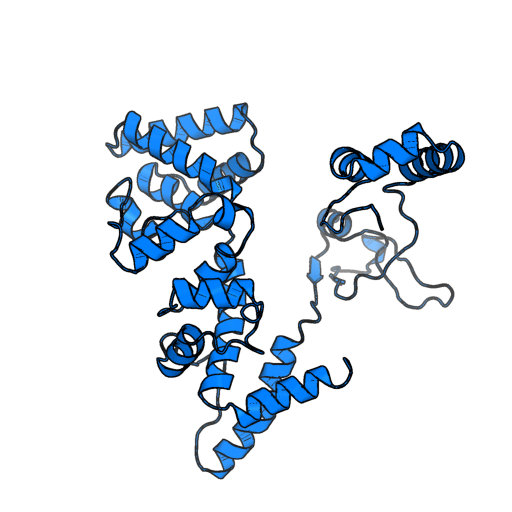213 ASP A CA 1
ATOM 1669 C C . ASP A 1 213 ? -5.791 -11.387 12.353 1.00 94.62 213 ASP A C 1
ATOM 1671 O O . ASP A 1 213 ? -4.729 -11.401 12.972 1.00 94.62 213 ASP A O 1
ATOM 1675 N N . THR A 1 214 ? -5.862 -11.079 11.054 1.00 93.19 214 THR A N 1
ATOM 1676 C CA . THR A 1 214 ? -4.690 -10.876 10.188 1.00 93.19 214 THR A CA 1
ATOM 1677 C C . THR A 1 214 ? -3.896 -9.620 10.544 1.00 93.19 214 THR A C 1
ATOM 1679 O O . THR A 1 214 ? -2.807 -9.406 10.022 1.00 93.19 214 THR A O 1
ATOM 1682 N N . THR A 1 215 ? -4.448 -8.764 11.404 1.00 95.69 215 THR A N 1
ATOM 1683 C CA . THR A 1 215 ? -3.829 -7.523 11.879 1.00 95.69 215 THR A CA 1
ATOM 1684 C C . THR A 1 215 ? -3.695 -7.496 13.398 1.00 95.69 215 THR A C 1
ATOM 1686 O O . THR A 1 215 ? -3.547 -6.424 13.982 1.00 95.69 215 THR A O 1
ATOM 1689 N N . TYR A 1 216 ? -3.741 -8.664 14.048 1.00 95.75 216 TYR A N 1
ATOM 1690 C CA . TYR A 1 216 ? -3.529 -8.813 15.488 1.00 95.75 216 TYR A CA 1
ATOM 1691 C C . TYR A 1 216 ? -4.450 -7.900 16.325 1.00 95.75 216 TYR A C 1
ATOM 1693 O O . TYR A 1 216 ? -4.024 -7.284 17.304 1.00 95.75 216 TYR A O 1
ATOM 1701 N N . GLY A 1 217 ? -5.722 -7.779 15.929 1.00 93.75 217 GLY A N 1
ATOM 1702 C CA . GLY A 1 217 ? -6.720 -6.962 16.633 1.00 93.75 217 GLY A CA 1
ATOM 1703 C C . GLY A 1 217 ? -6.655 -5.460 16.325 1.00 93.75 217 GLY A C 1
ATOM 1704 O O . GLY A 1 217 ? -7.389 -4.682 16.926 1.00 93.75 217 GLY A O 1
ATOM 1705 N N . THR A 1 218 ? -5.775 -5.020 15.422 1.00 92.69 218 THR A N 1
ATOM 1706 C CA . THR A 1 218 ? -5.628 -3.603 15.052 1.00 92.69 218 THR A CA 1
ATOM 1707 C C . THR A 1 218 ? -6.447 -3.280 13.806 1.00 92.69 218 THR A C 1
ATOM 1709 O O . THR A 1 218 ? -6.345 -3.986 12.802 1.00 92.69 218 THR A O 1
ATOM 1712 N N . ILE A 1 219 ? -7.219 -2.190 13.829 1.00 93.38 219 ILE A N 1
ATOM 1713 C CA . ILE A 1 219 ? -7.887 -1.663 12.631 1.00 93.38 219 ILE A CA 1
ATOM 1714 C C . ILE A 1 219 ? -6.837 -0.942 11.781 1.00 93.38 219 ILE A C 1
ATOM 1716 O O . ILE A 1 219 ? -6.410 0.165 12.104 1.00 93.38 219 ILE A O 1
ATOM 1720 N N . LEU A 1 220 ? -6.398 -1.589 10.705 1.00 93.69 220 LEU A N 1
ATOM 1721 C CA . LEU A 1 220 ? -5.344 -1.088 9.817 1.00 93.69 220 LEU A CA 1
ATOM 1722 C C . LEU A 1 220 ? -5.885 -0.716 8.432 1.00 93.69 220 LEU A C 1
ATOM 1724 O O . LEU A 1 220 ? -5.365 0.195 7.779 1.00 93.69 220 LEU A O 1
ATOM 1728 N N . TYR A 1 221 ? -6.931 -1.412 7.983 1.00 95.12 221 TYR A N 1
ATOM 1729 C CA . TYR A 1 221 ? -7.427 -1.309 6.616 1.00 95.12 221 TYR A CA 1
ATOM 1730 C C . TYR A 1 221 ? -8.809 -0.663 6.511 1.00 95.12 221 TYR A C 1
ATOM 1732 O O . TYR A 1 221 ? -9.673 -0.838 7.368 1.00 95.12 221 TYR A O 1
ATOM 1740 N N . GLN A 1 222 ? -9.044 0.027 5.396 1.00 93.88 222 GLN A N 1
ATOM 1741 C CA . GLN A 1 222 ? -10.348 0.585 5.032 1.00 93.88 222 GLN A CA 1
ATOM 1742 C C . GLN A 1 222 ? -11.424 -0.499 4.938 1.00 93.88 222 GLN A C 1
ATOM 1744 O O . GLN A 1 222 ? -12.551 -0.305 5.378 1.00 93.88 222 GLN A O 1
ATOM 1749 N N . GLU A 1 223 ? -11.057 -1.664 4.421 1.00 94.12 223 GLU A N 1
ATOM 1750 C CA . GLU A 1 223 ? -11.925 -2.824 4.299 1.00 94.12 223 GLU A CA 1
ATOM 1751 C C . GLU A 1 223 ? -12.338 -3.361 5.679 1.00 94.12 223 GLU A C 1
ATOM 1753 O O . GLU A 1 223 ? -13.469 -3.804 5.839 1.00 94.12 223 GLU A O 1
ATOM 1758 N N . GLN A 1 224 ? -11.494 -3.244 6.713 1.00 95.19 224 GLN A N 1
ATOM 1759 C CA . GLN A 1 224 ? -11.884 -3.602 8.085 1.00 95.19 224 GLN A CA 1
ATOM 1760 C C . GLN A 1 224 ? -12.922 -2.623 8.644 1.00 95.19 224 GLN A C 1
ATOM 1762 O O . GLN A 1 224 ? -13.900 -3.059 9.246 1.00 95.19 224 GLN A O 1
ATOM 1767 N N . VAL A 1 225 ? -12.767 -1.321 8.372 1.00 93.19 225 VAL A N 1
ATOM 1768 C CA . VAL A 1 225 ? -13.768 -0.290 8.716 1.00 93.19 225 VAL A CA 1
ATOM 1769 C C . VAL A 1 225 ? -15.105 -0.542 8.007 1.00 93.19 225 VAL A C 1
ATOM 1771 O O . VAL A 1 225 ? -16.149 -0.170 8.526 1.00 93.19 225 VAL A O 1
ATOM 1774 N N . MET A 1 226 ? -15.100 -1.207 6.848 1.00 94.12 226 MET A N 1
ATOM 1775 C CA . MET A 1 226 ? -16.330 -1.605 6.159 1.00 94.12 226 MET A CA 1
ATOM 1776 C C . MET A 1 226 ? -16.940 -2.901 6.719 1.00 94.12 226 MET A C 1
ATOM 1778 O O . MET A 1 226 ? -18.159 -3.015 6.825 1.00 94.12 226 MET A O 1
ATOM 1782 N N . LEU A 1 227 ? -16.107 -3.877 7.084 1.00 95.31 227 LEU A N 1
ATOM 1783 C CA . LEU A 1 227 ? -16.559 -5.173 7.597 1.00 95.31 227 LEU A CA 1
ATOM 1784 C C . LEU A 1 227 ? -17.100 -5.090 9.032 1.00 95.31 227 LEU A C 1
ATOM 1786 O O . LEU A 1 227 ? -18.023 -5.823 9.364 1.00 95.31 227 LEU A O 1
ATOM 1790 N N . ILE A 1 228 ? -16.578 -4.196 9.878 1.00 96.00 228 ILE A N 1
ATOM 1791 C CA . ILE A 1 228 ? -17.048 -4.048 11.268 1.00 96.00 228 ILE A CA 1
ATOM 1792 C C . ILE A 1 228 ? -18.555 -3.692 11.329 1.00 96.00 228 ILE A C 1
ATOM 1794 O O . ILE A 1 228 ? -19.299 -4.433 11.969 1.00 96.00 228 ILE A O 1
ATOM 1798 N N . PRO A 1 229 ? -19.059 -2.642 10.643 1.00 95.62 229 PRO A N 1
ATOM 1799 C CA . PRO A 1 229 ? -20.494 -2.343 10.555 1.00 95.62 229 PRO A CA 1
ATOM 1800 C C . PRO A 1 229 ? -21.325 -3.437 9.896 1.00 95.62 229 PRO A C 1
ATOM 1802 O O . PRO A 1 229 ? -22.485 -3.614 10.255 1.00 95.62 229 PRO A O 1
ATOM 1805 N N . GLN A 1 230 ? -20.759 -4.169 8.935 1.00 95.94 230 GLN A N 1
ATOM 1806 C CA . GLN A 1 230 ? -21.460 -5.292 8.320 1.00 95.94 230 GLN A CA 1
ATOM 1807 C C . GLN A 1 230 ? -21.706 -6.406 9.341 1.00 95.94 230 GLN A C 1
ATOM 1809 O O . GLN A 1 230 ? -22.813 -6.921 9.418 1.00 95.94 230 GLN A O 1
ATOM 1814 N N . VAL A 1 231 ? -20.678 -6.769 10.110 1.00 95.81 231 VAL A N 1
ATOM 1815 C CA . VAL A 1 231 ? -20.737 -7.877 11.070 1.00 95.81 231 VAL A CA 1
ATOM 1816 C C . VAL A 1 231 ? -21.536 -7.503 12.315 1.00 95.81 231 VAL A C 1
ATOM 1818 O O . VAL A 1 231 ? -22.307 -8.318 12.803 1.00 95.81 231 VAL A O 1
ATOM 1821 N N . LEU A 1 232 ? -21.353 -6.289 12.841 1.00 96.38 232 LEU A N 1
ATOM 1822 C CA . LEU A 1 232 ? -21.970 -5.894 14.109 1.00 96.38 232 LEU A CA 1
ATOM 1823 C C . LEU A 1 232 ? -23.344 -5.245 13.937 1.00 96.38 232 LEU A C 1
ATOM 1825 O O . LEU A 1 232 ? -24.172 -5.375 14.828 1.00 96.38 232 LEU A O 1
ATOM 1829 N N . ALA A 1 233 ? -23.608 -4.562 12.822 1.00 96.38 233 ALA A N 1
ATOM 1830 C CA . ALA A 1 233 ? -24.789 -3.711 12.654 1.00 96.38 233 ALA A CA 1
ATOM 1831 C C . ALA A 1 233 ? -25.581 -3.975 11.355 1.00 96.38 233 ALA A C 1
ATOM 1833 O O . ALA A 1 233 ? -26.412 -3.149 10.973 1.00 96.38 233 ALA A O 1
ATOM 1834 N N . ASP A 1 234 ? -25.319 -5.092 10.664 1.00 94.94 234 ASP A N 1
ATOM 1835 C CA . ASP A 1 234 ? -25.983 -5.514 9.416 1.00 94.94 234 ASP A CA 1
ATOM 1836 C C . ASP A 1 234 ? -25.953 -4.481 8.280 1.00 94.94 234 ASP A C 1
ATOM 1838 O O . ASP A 1 234 ? -26.857 -4.396 7.438 1.00 94.94 234 ASP A O 1
ATOM 1842 N N . PHE A 1 235 ? -24.891 -3.677 8.210 1.00 96.19 235 PHE A N 1
ATOM 1843 C CA . PHE A 1 235 ? -24.703 -2.783 7.074 1.00 96.19 235 PHE A CA 1
ATOM 1844 C C . PHE A 1 235 ? -24.529 -3.596 5.786 1.00 96.19 235 PHE A C 1
ATOM 1846 O O . PHE A 1 235 ? -23.763 -4.558 5.719 1.00 96.19 235 PHE A O 1
ATOM 1853 N N . THR A 1 236 ? -25.161 -3.146 4.702 1.00 95.38 236 THR A N 1
ATOM 1854 C CA . THR A 1 236 ? -24.743 -3.585 3.364 1.00 95.38 236 THR A CA 1
ATOM 1855 C C . THR A 1 236 ? -23.328 -3.073 3.083 1.00 95.38 236 THR A C 1
ATOM 1857 O O . THR A 1 236 ? -22.950 -2.001 3.558 1.00 95.38 236 THR A O 1
ATOM 1860 N N . LEU A 1 237 ? -22.550 -3.773 2.250 1.00 90.44 237 LEU A N 1
ATOM 1861 C CA . LEU A 1 237 ? -21.203 -3.310 1.877 1.00 90.44 237 LEU A CA 1
ATOM 1862 C C . LEU A 1 237 ? -21.213 -1.912 1.232 1.00 90.44 237 LEU A C 1
ATOM 1864 O O . LEU A 1 237 ? -20.297 -1.123 1.456 1.00 90.44 237 LEU A O 1
ATOM 1868 N N . GLY A 1 238 ? -22.270 -1.579 0.481 1.00 90.06 238 GLY A N 1
ATOM 1869 C CA . GLY A 1 238 ? -22.466 -0.234 -0.067 1.00 90.06 238 GLY A CA 1
ATOM 1870 C C . GLY A 1 238 ? -22.698 0.816 1.023 1.00 90.06 238 GLY A C 1
ATOM 1871 O O . GLY A 1 238 ? -22.081 1.879 0.992 1.00 90.06 238 GLY A O 1
ATOM 1872 N N . GLY A 1 239 ? -23.528 0.504 2.025 1.00 91.19 239 GLY A N 1
ATOM 1873 C CA . GLY A 1 239 ? -23.720 1.362 3.199 1.00 91.19 239 GLY A CA 1
ATOM 1874 C C . GLY A 1 239 ? -22.433 1.547 4.007 1.00 91.19 239 GLY A C 1
ATOM 1875 O O . GLY A 1 239 ? -22.116 2.657 4.429 1.00 91.19 239 GLY A O 1
ATOM 1876 N N . ALA A 1 240 ? -21.642 0.486 4.154 1.00 92.56 240 ALA A N 1
ATOM 1877 C CA . ALA A 1 240 ? -20.364 0.537 4.850 1.00 92.56 240 ALA A CA 1
ATOM 1878 C C . ALA A 1 240 ? -19.308 1.383 4.105 1.00 92.56 240 ALA A C 1
ATOM 1880 O O . ALA A 1 240 ? -18.545 2.110 4.744 1.00 92.56 240 ALA A O 1
ATOM 1881 N N . ASP A 1 241 ? -19.283 1.377 2.762 1.00 89.56 241 ASP A N 1
ATOM 1882 C CA . ASP A 1 241 ? -18.424 2.303 1.999 1.00 89.56 241 ASP A CA 1
ATOM 1883 C C . ASP A 1 241 ? -18.868 3.764 2.170 1.00 89.56 241 ASP A C 1
ATOM 1885 O O . ASP A 1 241 ? -18.023 4.654 2.281 1.00 89.56 241 ASP A O 1
ATOM 1889 N N . LEU A 1 242 ? -20.177 4.037 2.246 1.00 88.00 242 LEU A N 1
ATOM 1890 C CA . LEU A 1 242 ? -20.672 5.387 2.545 1.00 88.00 242 LEU A CA 1
ATOM 1891 C C . LEU A 1 242 ? -20.185 5.867 3.919 1.00 88.00 242 LEU A C 1
ATOM 1893 O O . LEU A 1 242 ? -19.709 7.001 4.022 1.00 88.00 242 LEU A O 1
ATOM 1897 N N . LEU A 1 243 ? -20.217 5.000 4.937 1.00 90.50 243 LEU A N 1
ATOM 1898 C CA . LEU A 1 243 ? -19.657 5.286 6.260 1.00 90.50 243 LEU A CA 1
ATOM 1899 C C . LEU A 1 243 ? -18.149 5.568 6.192 1.00 90.50 243 LEU A C 1
ATOM 1901 O O . LEU A 1 243 ? -17.691 6.611 6.662 1.00 90.50 243 LEU A O 1
ATOM 1905 N N . ARG A 1 244 ? -17.375 4.708 5.522 1.00 91.31 244 ARG A N 1
ATOM 1906 C CA . ARG A 1 244 ? -15.932 4.914 5.316 1.00 91.31 244 ARG A CA 1
ATOM 1907 C C . ARG A 1 244 ? -15.637 6.264 4.642 1.00 91.31 244 ARG A C 1
ATOM 1909 O O . ARG A 1 244 ? -14.729 6.986 5.060 1.00 91.31 244 ARG A O 1
ATOM 1916 N N . ARG A 1 245 ? -16.405 6.645 3.613 1.00 87.25 245 ARG A N 1
ATOM 1917 C CA . ARG A 1 245 ? -16.280 7.957 2.944 1.00 87.25 245 ARG A CA 1
ATOM 1918 C C . ARG A 1 245 ? -16.631 9.116 3.878 1.00 87.25 245 ARG A C 1
ATOM 1920 O O . ARG A 1 245 ? -15.965 10.151 3.816 1.00 87.25 245 ARG A O 1
ATOM 1927 N N . ALA A 1 246 ? -17.657 8.962 4.715 1.00 87.44 246 ALA A N 1
ATOM 1928 C CA . ALA A 1 246 ? -18.055 9.968 5.696 1.00 87.44 246 ALA A CA 1
ATOM 1929 C C . ALA A 1 246 ? -16.940 10.222 6.724 1.00 87.44 246 ALA A C 1
ATOM 1931 O O . ALA A 1 246 ? -16.566 11.380 6.927 1.00 87.44 246 ALA A O 1
ATOM 1932 N N . MET A 1 247 ? -16.333 9.155 7.260 1.00 86.38 247 MET A N 1
ATOM 1933 C CA . MET A 1 247 ? -15.189 9.235 8.179 1.00 86.38 247 MET A CA 1
ATOM 1934 C C . MET A 1 247 ? -13.995 9.964 7.549 1.00 86.38 247 MET A C 1
ATOM 1936 O O . MET A 1 247 ? -13.383 10.825 8.179 1.00 86.38 247 MET A O 1
ATOM 1940 N N . GLY A 1 248 ? -13.702 9.695 6.271 1.00 83.25 248 GLY A N 1
ATOM 1941 C CA . GLY A 1 248 ? -12.634 10.389 5.544 1.00 83.25 248 GLY A CA 1
ATOM 1942 C C . GLY A 1 248 ? -12.884 11.892 5.356 1.00 83.25 248 GLY A C 1
ATOM 1943 O O . GLY A 1 248 ? -11.945 12.684 5.425 1.00 83.25 248 GLY A O 1
ATOM 1944 N N . LYS A 1 249 ? -14.144 12.302 5.146 1.00 82.75 249 LYS A N 1
ATOM 1945 C CA . LYS A 1 249 ? -14.532 13.713 4.939 1.00 82.75 249 LYS A CA 1
ATOM 1946 C C . LYS A 1 249 ? -14.759 14.500 6.234 1.00 82.75 249 LYS A C 1
ATOM 1948 O O . LYS A 1 249 ? -14.856 15.722 6.159 1.00 82.75 249 LYS A O 1
ATOM 1953 N N . LYS A 1 250 ? -14.856 13.833 7.391 1.00 80.62 250 LYS A N 1
ATOM 1954 C CA . LYS A 1 250 ? -15.034 14.449 8.723 1.00 80.62 250 LYS A CA 1
ATOM 1955 C C . LYS A 1 250 ? -16.231 15.410 8.824 1.00 80.62 250 LYS A C 1
ATOM 1957 O O . LYS A 1 250 ? -16.167 16.431 9.503 1.00 80.62 250 LYS A O 1
ATOM 1962 N N . LYS A 1 251 ? -17.331 15.103 8.131 1.00 79.06 251 LYS A N 1
ATOM 1963 C CA . LYS A 1 251 ? -18.570 15.890 8.213 1.00 79.06 251 LYS A CA 1
ATOM 1964 C C . LYS A 1 251 ? -19.364 15.480 9.453 1.00 79.06 251 LYS A C 1
ATOM 1966 O O . LYS A 1 251 ? -19.872 14.363 9.498 1.00 79.06 251 LYS A O 1
ATOM 1971 N N . ALA A 1 252 ? -19.430 16.360 10.451 1.00 84.38 252 ALA A N 1
ATOM 1972 C CA . ALA A 1 252 ? -19.986 16.050 11.772 1.00 84.38 252 ALA A CA 1
ATOM 1973 C C . ALA A 1 252 ? -21.462 15.610 11.729 1.00 84.38 252 ALA A C 1
ATOM 1975 O O . ALA A 1 252 ? -21.845 14.661 12.405 1.00 84.38 252 ALA A O 1
ATOM 1976 N N . ASP A 1 253 ? -22.268 16.258 10.891 1.00 86.44 253 ASP A N 1
ATOM 1977 C CA . ASP A 1 253 ? -23.678 15.941 10.649 1.00 86.44 253 ASP A CA 1
ATOM 1978 C C . ASP A 1 253 ? -23.863 14.528 10.074 1.00 86.44 253 ASP A C 1
ATOM 1980 O O . ASP A 1 253 ? -24.642 13.729 10.597 1.00 86.44 253 ASP A O 1
ATOM 1984 N N . VAL A 1 254 ? -23.086 14.186 9.043 1.00 86.75 254 VAL A N 1
ATOM 1985 C CA . VAL A 1 254 ? -23.125 12.858 8.414 1.00 86.75 254 VAL A CA 1
ATOM 1986 C C . VAL A 1 254 ? -22.611 11.786 9.377 1.00 86.75 254 VAL A C 1
ATOM 1988 O O . VAL A 1 254 ? -23.188 10.705 9.461 1.00 86.75 254 VAL A O 1
ATOM 1991 N N . MET A 1 255 ? -21.553 12.080 10.135 1.00 87.94 255 MET A N 1
ATOM 1992 C CA . MET A 1 255 ? -20.993 11.156 11.124 1.00 87.94 255 MET A CA 1
ATOM 1993 C C . MET A 1 255 ? -21.979 10.843 12.249 1.00 87.94 255 MET A C 1
ATOM 1995 O O . MET A 1 255 ? -22.130 9.677 12.604 1.00 87.94 255 MET A O 1
ATOM 1999 N N . ALA A 1 256 ? -22.698 11.845 12.763 1.00 89.75 256 ALA A N 1
ATOM 2000 C CA . ALA A 1 256 ? -23.725 11.639 13.783 1.00 89.75 256 ALA A CA 1
ATOM 2001 C C . ALA A 1 256 ? -24.861 10.735 13.276 1.00 89.75 256 ALA A C 1
ATOM 2003 O O . ALA A 1 256 ? -25.285 9.819 13.981 1.00 89.75 256 ALA A O 1
ATOM 2004 N N . GLN A 1 257 ? -25.304 10.934 12.029 1.00 91.44 257 GLN A N 1
ATOM 2005 C CA . GLN A 1 257 ? -26.308 10.068 11.410 1.00 91.44 257 GLN A CA 1
ATOM 2006 C C . GLN A 1 257 ? -25.813 8.620 11.285 1.00 91.44 257 GLN A C 1
ATOM 2008 O O . GLN A 1 257 ? -26.533 7.684 11.627 1.00 91.44 257 GLN A O 1
ATOM 2013 N N . GLN A 1 258 ? -24.584 8.426 10.802 1.00 93.31 258 GLN A N 1
ATOM 2014 C CA . GLN A 1 258 ? -24.012 7.089 10.643 1.00 93.31 258 GLN A CA 1
ATOM 2015 C C . GLN A 1 258 ? -23.773 6.388 11.982 1.00 93.31 258 GLN A C 1
ATOM 2017 O O . GLN A 1 258 ? -23.977 5.180 12.078 1.00 93.31 258 GLN A O 1
ATOM 2022 N N . ARG A 1 259 ? -23.391 7.140 13.019 1.00 94.31 259 ARG A N 1
ATOM 2023 C CA . ARG A 1 259 ? -23.266 6.629 14.385 1.00 94.31 259 ARG A CA 1
ATOM 2024 C C . ARG A 1 259 ? -24.593 6.082 14.894 1.00 94.31 259 ARG A C 1
ATOM 2026 O O . ARG A 1 259 ? -24.617 4.957 15.378 1.00 94.31 259 ARG A O 1
ATOM 2033 N N . GLY A 1 260 ? -25.685 6.832 14.724 1.00 94.12 260 GLY A N 1
ATOM 2034 C CA . GLY A 1 260 ? -27.025 6.362 15.089 1.00 94.12 260 GLY A CA 1
ATOM 2035 C C . GLY A 1 260 ? -27.387 5.054 14.383 1.00 94.12 260 GLY A C 1
ATOM 2036 O O . GLY A 1 260 ? -27.742 4.082 15.036 1.00 94.12 260 GLY A O 1
ATOM 2037 N N . LEU A 1 261 ? -27.181 4.984 13.062 1.00 94.81 261 LEU A N 1
ATOM 2038 C CA . LEU A 1 261 ? -27.437 3.762 12.288 1.00 94.81 261 LEU A CA 1
ATOM 2039 C C . LEU A 1 261 ? -26.603 2.564 12.766 1.00 94.81 261 LEU A C 1
ATOM 2041 O O . LEU A 1 261 ? -27.111 1.445 12.809 1.00 94.81 261 LEU A O 1
ATOM 2045 N N . PHE A 1 262 ? -25.333 2.787 13.110 1.00 96.62 262 PHE A N 1
ATOM 2046 C CA . PHE A 1 262 ? -24.451 1.739 13.617 1.00 96.62 262 PHE A CA 1
ATOM 2047 C C . PHE A 1 262 ? -24.902 1.230 14.988 1.00 96.62 262 PHE A C 1
ATOM 2049 O O . PHE A 1 262 ? -25.016 0.022 15.168 1.00 96.62 262 PHE A O 1
ATOM 2056 N N . VAL A 1 263 ? -25.191 2.129 15.931 1.00 96.56 263 VAL A N 1
ATOM 2057 C CA . VAL A 1 263 ? -25.636 1.770 17.287 1.00 96.56 263 VAL A CA 1
ATOM 2058 C C . VAL A 1 263 ? -26.997 1.070 17.248 1.00 96.56 263 VAL A C 1
ATOM 2060 O O . VAL A 1 263 ? -27.151 0.010 17.850 1.00 96.56 263 VAL A O 1
ATOM 2063 N N . ASP A 1 264 ? -27.954 1.581 16.469 1.00 96.25 264 ASP A N 1
ATOM 2064 C CA . ASP A 1 264 ? -29.275 0.960 16.305 1.00 96.25 264 ASP A CA 1
ATOM 2065 C C . ASP A 1 264 ? -29.183 -0.432 15.662 1.00 96.25 264 ASP A C 1
ATOM 2067 O O . ASP A 1 264 ? -29.934 -1.344 16.013 1.00 96.25 264 ASP A O 1
ATOM 2071 N N . GLY A 1 265 ? -28.279 -0.604 14.692 1.00 96.38 265 GLY A N 1
ATOM 2072 C CA . GLY A 1 265 ? -28.001 -1.901 14.079 1.00 96.38 265 GLY A CA 1
ATOM 2073 C C . GLY A 1 265 ? -27.347 -2.866 15.068 1.00 96.38 265 GLY A C 1
ATOM 2074 O O . GLY A 1 265 ? -27.795 -4.001 15.205 1.00 96.38 265 GLY A O 1
ATOM 2075 N N . ALA A 1 266 ? -26.348 -2.399 15.816 1.00 97.19 266 ALA A N 1
ATOM 2076 C CA . ALA A 1 266 ? -25.658 -3.184 16.834 1.00 97.19 266 ALA A CA 1
ATOM 2077 C C . ALA A 1 266 ? -26.604 -3.644 17.954 1.00 97.19 266 ALA A C 1
ATOM 2079 O O . ALA A 1 266 ? -26.564 -4.805 18.366 1.00 97.19 266 ALA A O 1
ATOM 2080 N N . ALA A 1 267 ? -27.529 -2.779 18.376 1.00 96.81 267 ALA A N 1
ATOM 2081 C CA . ALA A 1 267 ? -28.551 -3.111 19.362 1.00 96.81 267 ALA A CA 1
ATOM 2082 C C . ALA A 1 267 ? -29.477 -4.248 18.892 1.00 96.81 267 ALA A C 1
ATOM 2084 O O . ALA A 1 267 ? -29.829 -5.123 19.685 1.00 96.81 267 ALA A O 1
ATOM 2085 N N . LYS A 1 268 ? -29.835 -4.298 17.597 1.00 96.25 268 LYS A N 1
ATOM 2086 C CA . LYS A 1 268 ? -30.624 -5.411 17.023 1.00 96.25 268 LYS A CA 1
ATOM 2087 C C . LYS A 1 268 ? -29.882 -6.747 17.077 1.00 96.25 268 LYS A C 1
ATOM 2089 O O . LYS A 1 268 ? -30.532 -7.784 17.179 1.00 96.25 268 LYS A O 1
ATOM 2094 N N . ASN A 1 269 ? -28.552 -6.702 17.089 1.00 94.44 269 ASN A N 1
ATOM 2095 C CA . ASN A 1 269 ? -27.672 -7.861 17.221 1.00 94.44 269 ASN A CA 1
ATOM 2096 C C . ASN A 1 269 ? -27.263 -8.152 18.674 1.00 94.44 269 ASN A C 1
ATOM 2098 O O . ASN A 1 269 ? -26.401 -8.991 18.922 1.00 94.44 269 ASN A O 1
ATOM 2102 N N . GLY A 1 270 ? -27.904 -7.498 19.649 1.00 95.06 270 GLY A N 1
ATOM 2103 C CA . GLY A 1 270 ? -27.681 -7.744 21.074 1.00 95.06 270 GLY A CA 1
ATOM 2104 C C . GLY A 1 270 ? -26.369 -7.171 21.613 1.00 95.06 270 GLY A C 1
ATOM 2105 O O . GLY A 1 270 ? -25.921 -7.588 22.680 1.00 95.06 270 GLY A O 1
ATOM 2106 N N . ILE A 1 271 ? -25.754 -6.230 20.896 1.00 96.31 271 ILE A N 1
ATOM 2107 C CA . ILE A 1 271 ? -24.534 -5.545 21.325 1.00 96.31 271 ILE A CA 1
ATOM 2108 C C . ILE A 1 271 ? -24.922 -4.310 22.135 1.00 96.31 271 ILE A C 1
ATOM 2110 O O . ILE A 1 271 ? -25.754 -3.507 21.715 1.00 96.31 271 ILE A O 1
ATOM 2114 N N . ASP A 1 272 ? -24.296 -4.158 23.300 1.00 95.88 272 ASP A N 1
ATOM 2115 C CA . ASP A 1 272 ? -24.537 -3.037 24.204 1.00 95.88 272 ASP A CA 1
ATOM 2116 C C . ASP A 1 272 ? -24.211 -1.678 23.553 1.00 95.88 272 ASP A C 1
ATOM 2118 O O . ASP A 1 272 ? -23.254 -1.534 22.782 1.00 95.88 272 ASP A O 1
ATOM 2122 N N . GLU A 1 273 ? -25.005 -0.658 23.881 1.00 95.38 273 GLU A N 1
ATOM 2123 C CA . GLU A 1 273 ? -24.858 0.696 23.339 1.00 95.38 273 GLU A CA 1
ATOM 2124 C C . GLU A 1 273 ? -23.492 1.306 23.681 1.00 95.38 273 GLU A C 1
ATOM 2126 O O . GLU A 1 273 ? -22.866 1.956 22.839 1.00 95.38 273 GLU A O 1
ATOM 2131 N N . LYS A 1 274 ? -22.982 1.063 24.894 1.00 95.75 274 LYS A N 1
ATOM 2132 C CA . LYS A 1 274 ? -21.677 1.576 25.311 1.00 95.75 274 LYS A CA 1
ATOM 2133 C C . LYS A 1 274 ? -20.568 0.941 24.481 1.00 95.75 274 LYS A C 1
ATOM 2135 O O . LYS A 1 274 ? -19.717 1.652 23.954 1.00 95.75 274 LYS A O 1
ATOM 2140 N N . LEU A 1 275 ? -20.615 -0.381 24.316 1.00 95.06 275 LEU A N 1
ATOM 2141 C CA . LEU A 1 275 ? -19.617 -1.107 23.534 1.00 95.06 275 LEU A CA 1
ATOM 2142 C C . LEU A 1 275 ? -19.651 -0.709 22.052 1.00 95.06 275 LEU A C 1
ATOM 2144 O O . LEU A 1 275 ? -18.609 -0.451 21.456 1.00 95.06 275 LEU A O 1
ATOM 2148 N N . SER A 1 276 ? -20.836 -0.631 21.445 1.00 96.44 276 SER A N 1
ATOM 2149 C CA . SER A 1 276 ? -20.968 -0.197 20.048 1.00 96.44 276 SER A CA 1
ATOM 2150 C C . SER A 1 276 ? -20.493 1.249 19.854 1.00 96.44 276 SER A C 1
ATOM 2152 O O . SER A 1 276 ? -19.785 1.535 18.889 1.00 96.44 276 SER A O 1
ATOM 2154 N N . THR A 1 277 ? -20.771 2.146 20.800 1.00 95.62 277 THR A N 1
ATOM 2155 C CA . THR A 1 277 ? -20.248 3.520 20.769 1.00 95.62 277 THR A CA 1
ATOM 2156 C C . THR A 1 277 ? -18.717 3.548 20.835 1.00 95.62 277 THR A C 1
ATOM 2158 O O . THR A 1 277 ? -18.095 4.194 19.993 1.00 95.62 277 THR A O 1
ATOM 2161 N N . GLU A 1 278 ? -18.104 2.791 21.752 1.00 95.19 278 GLU A N 1
ATOM 2162 C CA . GLU A 1 278 ? -16.639 2.684 21.878 1.00 95.19 278 GLU A CA 1
ATOM 2163 C C . GLU A 1 278 ? -15.987 2.115 20.601 1.00 95.19 278 GLU A C 1
ATOM 2165 O O . GLU A 1 278 ? -14.955 2.611 20.136 1.00 95.19 278 GLU A O 1
ATOM 2170 N N . ILE A 1 279 ? -16.606 1.104 19.979 1.00 94.69 279 ILE A N 1
ATOM 2171 C CA . ILE A 1 279 ? -16.140 0.533 18.705 1.00 94.69 279 ILE A CA 1
ATOM 2172 C C . ILE A 1 279 ? -16.231 1.568 17.581 1.00 94.69 279 ILE A C 1
ATOM 2174 O O . ILE A 1 279 ? -15.310 1.678 16.768 1.00 94.69 279 ILE A O 1
ATOM 2178 N N . PHE A 1 280 ? -17.315 2.342 17.529 1.00 94.94 280 PHE A N 1
ATOM 2179 C CA . PHE A 1 280 ? -17.480 3.388 16.527 1.00 94.94 280 PHE A CA 1
ATOM 2180 C C . PHE A 1 280 ? -16.436 4.500 16.685 1.00 94.94 280 PHE A C 1
ATOM 2182 O O . PHE A 1 280 ? -15.830 4.899 15.690 1.00 94.94 280 PHE A O 1
ATOM 2189 N N . ASP A 1 281 ? -16.175 4.950 17.915 1.00 92.50 281 ASP A N 1
ATOM 2190 C CA . ASP A 1 281 ? -15.128 5.936 18.219 1.00 92.50 281 ASP A CA 1
ATOM 2191 C C . ASP A 1 281 ? -13.754 5.447 17.756 1.00 92.50 281 ASP A C 1
ATOM 2193 O O . ASP A 1 281 ? -13.009 6.166 17.086 1.00 92.50 281 ASP A O 1
ATOM 2197 N N . THR A 1 282 ? -13.463 4.177 18.037 1.00 90.12 282 THR A N 1
ATOM 2198 C CA . THR A 1 282 ? -12.231 3.513 17.611 1.00 90.12 282 THR A CA 1
ATOM 2199 C C . THR A 1 282 ? -12.111 3.500 16.081 1.00 90.12 282 THR A C 1
ATOM 2201 O O . THR A 1 282 ? -11.063 3.842 15.529 1.00 90.12 282 THR A O 1
ATOM 2204 N N . MET A 1 283 ? -13.186 3.159 15.358 1.00 91.06 283 MET A N 1
ATOM 2205 C CA . MET A 1 283 ? -13.200 3.222 13.891 1.00 91.06 283 MET A CA 1
ATOM 2206 C C . MET A 1 283 ? -12.978 4.644 13.366 1.00 91.06 283 MET A C 1
ATOM 2208 O O . MET A 1 283 ? -12.217 4.820 12.418 1.00 91.06 283 MET A O 1
ATOM 2212 N N . GLU A 1 284 ? -13.620 5.651 13.960 1.00 88.94 284 GLU A N 1
ATOM 2213 C CA . GLU A 1 284 ? -13.497 7.055 13.551 1.00 88.94 284 GLU A CA 1
ATOM 2214 C C . GLU A 1 284 ? -12.065 7.583 13.734 1.00 88.94 284 GLU A C 1
ATOM 2216 O O . GLU A 1 284 ? -11.532 8.283 12.863 1.00 88.94 284 GLU A O 1
ATOM 2221 N N . GLU A 1 285 ? -11.409 7.215 14.835 1.00 85.44 285 GLU A N 1
ATOM 2222 C CA . GLU A 1 285 ? -10.008 7.549 15.070 1.00 85.44 285 GLU A CA 1
ATOM 2223 C C . GLU A 1 285 ? -9.093 6.888 14.031 1.00 85.44 285 GLU A C 1
ATOM 2225 O O . GLU A 1 285 ? -8.284 7.570 13.389 1.00 85.44 285 GLU A O 1
ATOM 2230 N N . PHE A 1 286 ? -9.262 5.582 13.799 1.00 79.31 286 PHE A N 1
ATOM 2231 C CA . PHE A 1 286 ? -8.400 4.822 12.895 1.00 79.31 286 PHE A CA 1
ATOM 2232 C C . PHE A 1 286 ? -8.677 5.059 11.414 1.00 79.31 286 PHE A C 1
ATOM 2234 O O . PHE A 1 286 ? -7.755 4.951 10.603 1.00 79.31 2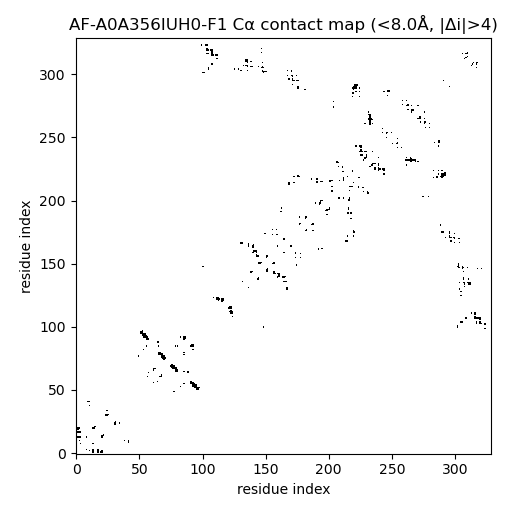86 PHE A O 1
ATOM 2241 N N . ALA A 1 287 ? -9.887 5.464 11.027 1.00 78.00 287 ALA A N 1
ATOM 2242 C CA . ALA A 1 287 ? -10.214 5.804 9.644 1.00 78.00 287 ALA A CA 1
ATOM 2243 C C . ALA A 1 287 ? -9.342 6.948 9.094 1.00 78.00 287 ALA A C 1
ATOM 2245 O O . ALA A 1 287 ? -9.125 7.026 7.884 1.00 78.00 287 ALA A O 1
ATOM 2246 N N . LYS A 1 288 ? -8.764 7.789 9.968 1.00 77.00 288 LYS A N 1
ATOM 2247 C CA . LYS A 1 288 ? -7.771 8.815 9.593 1.00 77.00 288 LYS A CA 1
ATOM 2248 C C . LYS A 1 288 ? -6.487 8.211 9.015 1.00 77.00 288 LYS A C 1
ATOM 2250 O O . LYS A 1 288 ? -5.824 8.847 8.198 1.00 77.00 288 LYS A O 1
ATOM 2255 N N . TYR A 1 289 ? -6.134 7.000 9.442 1.00 82.81 289 TYR A N 1
ATOM 2256 C CA . TYR A 1 289 ? -4.898 6.311 9.070 1.00 82.81 289 TYR A CA 1
ATOM 2257 C C . TYR A 1 289 ? -5.134 5.061 8.217 1.00 82.81 289 TYR A C 1
ATOM 2259 O O . TYR A 1 289 ? -4.187 4.592 7.582 1.00 82.81 289 TYR A O 1
ATOM 2267 N N . GLY A 1 290 ? -6.376 4.573 8.152 1.00 86.38 290 GLY A N 1
ATOM 2268 C CA . GLY A 1 290 ? -6.778 3.375 7.423 1.00 86.38 290 GLY A CA 1
ATOM 2269 C C . GLY A 1 290 ? -6.258 3.347 5.988 1.00 86.38 290 GLY A C 1
ATOM 2270 O O . GLY A 1 290 ? -6.441 4.287 5.207 1.00 86.38 290 GLY A O 1
ATOM 2271 N N . PHE A 1 291 ? -5.599 2.248 5.638 1.00 92.81 291 PHE A N 1
ATOM 2272 C CA . PHE A 1 291 ? -5.004 2.054 4.322 1.00 92.81 291 PHE A CA 1
ATOM 2273 C C . PHE A 1 291 ? -5.880 1.154 3.449 1.00 92.81 291 PHE A C 1
ATOM 2275 O O . PHE A 1 291 ? -6.616 0.313 3.955 1.00 92.81 291 PHE A O 1
ATOM 2282 N N . ASN A 1 292 ? -5.833 1.323 2.131 1.00 94.62 292 ASN A N 1
ATOM 2283 C CA . ASN A 1 292 ? -6.585 0.457 1.228 1.00 94.62 292 ASN A CA 1
ATOM 2284 C C . ASN A 1 292 ? -5.867 -0.902 1.109 1.00 94.62 292 ASN A C 1
ATOM 2286 O O . ASN A 1 292 ? -4.748 -0.962 0.587 1.00 94.62 292 ASN A O 1
ATOM 2290 N N . LYS A 1 293 ? -6.482 -1.982 1.612 1.00 95.44 293 LYS A N 1
ATOM 2291 C CA . LYS A 1 293 ? -5.878 -3.322 1.627 1.00 95.44 293 LYS A CA 1
ATOM 2292 C C . LYS A 1 293 ? -5.669 -3.839 0.214 1.00 95.44 293 LYS A C 1
ATOM 2294 O O . LYS A 1 293 ? -4.613 -4.404 -0.045 1.00 95.44 293 LYS A O 1
ATOM 2299 N N . SER A 1 294 ? -6.619 -3.628 -0.700 1.00 95.12 294 SER A N 1
ATOM 2300 C CA . SER A 1 294 ? -6.488 -4.124 -2.080 1.00 95.12 294 SER A CA 1
ATOM 2301 C C . SER A 1 294 ? -5.257 -3.549 -2.797 1.00 95.12 294 SER A C 1
ATOM 2303 O O . SER A 1 294 ? -4.479 -4.293 -3.396 1.00 95.12 294 SER A O 1
ATOM 2305 N N . HIS A 1 295 ? -5.006 -2.246 -2.640 1.00 94.81 295 HIS A N 1
ATOM 2306 C CA . HIS A 1 295 ? -3.811 -1.585 -3.154 1.00 94.81 295 HIS A CA 1
ATOM 2307 C C . HIS A 1 295 ? -2.541 -2.102 -2.466 1.00 94.81 295 HIS A C 1
ATOM 2309 O O . HIS A 1 295 ? -1.569 -2.449 -3.136 1.00 94.81 295 HIS A O 1
ATOM 2315 N N . SER A 1 296 ? -2.565 -2.211 -1.133 1.00 95.88 296 SER A N 1
ATOM 2316 C CA . SER A 1 296 ? -1.434 -2.728 -0.356 1.00 95.88 296 SER A CA 1
ATOM 2317 C C . SER A 1 296 ? -1.057 -4.153 -0.761 1.00 95.88 296 SER A C 1
ATOM 2319 O O . SER A 1 296 ? 0.115 -4.453 -0.958 1.00 95.88 296 SER A O 1
ATOM 2321 N N . ALA A 1 297 ? -2.049 -5.027 -0.938 1.00 96.88 297 ALA A N 1
ATOM 2322 C CA . ALA A 1 297 ? -1.855 -6.428 -1.288 1.00 96.88 297 ALA A CA 1
ATOM 2323 C C . ALA A 1 297 ? -1.283 -6.595 -2.700 1.00 96.88 297 ALA A C 1
ATOM 2325 O O . ALA A 1 297 ? -0.363 -7.389 -2.893 1.00 96.88 297 ALA A O 1
ATOM 2326 N N . ALA A 1 298 ? -1.769 -5.814 -3.670 1.00 96.38 298 ALA A N 1
ATOM 2327 C CA . ALA A 1 298 ? -1.248 -5.840 -5.034 1.00 96.38 298 ALA A CA 1
ATOM 2328 C C . ALA A 1 298 ? 0.245 -5.470 -5.084 1.00 96.38 298 ALA A C 1
ATOM 2330 O O . ALA A 1 298 ? 1.037 -6.153 -5.731 1.00 96.38 298 ALA A O 1
ATOM 2331 N N . TYR A 1 299 ? 0.654 -4.430 -4.353 1.00 96.12 299 TYR A N 1
ATOM 2332 C CA . TYR A 1 299 ? 2.061 -4.024 -4.293 1.00 96.12 299 TYR A CA 1
ATOM 2333 C C . TYR A 1 299 ? 2.905 -4.978 -3.436 1.00 96.12 299 TYR A C 1
ATOM 2335 O O . TYR A 1 299 ? 4.024 -5.311 -3.824 1.00 96.12 299 TYR A O 1
ATOM 2343 N N . ALA A 1 300 ? 2.358 -5.490 -2.330 1.00 97.69 300 ALA A N 1
ATOM 2344 C CA . ALA A 1 300 ? 3.004 -6.499 -1.495 1.00 97.69 300 ALA A CA 1
ATOM 2345 C C . ALA A 1 300 ? 3.307 -7.792 -2.265 1.00 97.69 300 ALA A C 1
ATOM 2347 O O . ALA A 1 300 ? 4.339 -8.410 -2.009 1.00 97.69 300 ALA A O 1
ATOM 2348 N N . LEU A 1 301 ? 2.465 -8.179 -3.232 1.00 98.06 301 LEU A N 1
ATOM 2349 C CA . LEU A 1 301 ? 2.732 -9.315 -4.117 1.00 98.06 301 LEU A CA 1
ATOM 2350 C C . LEU A 1 301 ? 4.005 -9.098 -4.938 1.00 98.06 301 LEU A C 1
ATOM 2352 O O . LEU A 1 301 ? 4.863 -9.975 -4.970 1.00 98.06 301 LEU A O 1
ATOM 2356 N N . VAL A 1 302 ? 4.180 -7.916 -5.528 1.00 97.88 302 VAL A N 1
ATOM 2357 C CA . VAL A 1 302 ? 5.398 -7.579 -6.281 1.00 97.88 302 VAL A CA 1
ATOM 2358 C C . VAL A 1 302 ? 6.619 -7.534 -5.351 1.00 97.88 302 VAL A C 1
ATOM 2360 O O . VAL A 1 302 ? 7.687 -8.054 -5.685 1.00 97.88 302 VAL A O 1
ATOM 2363 N N . SER A 1 303 ? 6.468 -6.983 -4.143 1.00 98.12 303 SER A N 1
ATOM 2364 C CA . SER A 1 303 ? 7.517 -7.013 -3.114 1.00 98.12 303 SER A CA 1
ATOM 2365 C C . SER A 1 303 ? 7.911 -8.448 -2.759 1.00 98.12 303 SER A C 1
ATOM 2367 O O . SER A 1 303 ? 9.097 -8.774 -2.722 1.00 98.12 303 SER A O 1
ATOM 2369 N N . TYR A 1 304 ? 6.932 -9.334 -2.581 1.00 98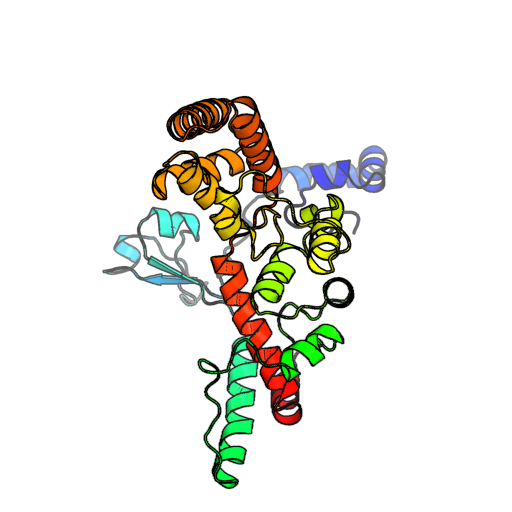.62 304 TYR A N 1
ATOM 2370 C CA . TYR A 1 304 ? 7.165 -10.746 -2.306 1.00 98.62 304 TYR A CA 1
ATOM 2371 C C . TYR A 1 304 ? 7.844 -11.464 -3.479 1.00 98.62 304 TYR A C 1
ATOM 2373 O O . TYR A 1 304 ? 8.833 -12.158 -3.270 1.00 98.62 304 TYR A O 1
ATOM 2381 N N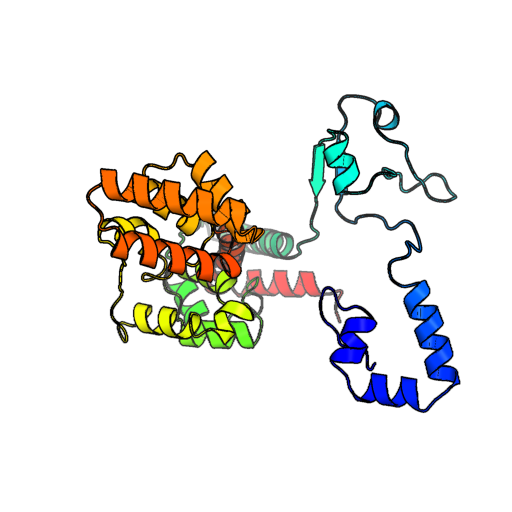 . GLN A 1 305 ? 7.393 -11.241 -4.715 1.00 98.69 305 GLN A N 1
ATOM 2382 C CA . GLN A 1 305 ? 8.005 -11.810 -5.921 1.00 98.69 305 GLN A CA 1
ATOM 2383 C C . GLN A 1 305 ? 9.483 -11.418 -6.053 1.00 98.69 305 GLN A C 1
ATOM 2385 O O . GLN A 1 305 ? 10.325 -12.270 -6.337 1.00 98.69 305 GLN A O 1
ATOM 2390 N N . THR A 1 306 ? 9.829 -10.151 -5.795 1.00 98.56 306 THR A N 1
ATOM 2391 C CA . THR A 1 306 ? 11.237 -9.711 -5.806 1.00 98.56 306 THR A CA 1
ATOM 2392 C C . THR A 1 306 ? 12.054 -10.325 -4.666 1.00 98.56 306 THR A C 1
ATOM 2394 O O . THR A 1 306 ? 13.190 -10.742 -4.891 1.00 98.56 306 THR A O 1
ATOM 2397 N N . ALA A 1 307 ? 11.483 -10.465 -3.463 1.00 98.56 307 ALA A N 1
ATOM 2398 C CA . ALA A 1 307 ? 12.135 -11.160 -2.352 1.00 98.56 307 ALA A CA 1
ATOM 2399 C C . ALA A 1 307 ? 12.367 -12.651 -2.655 1.00 98.56 307 ALA A C 1
ATOM 2401 O O . ALA A 1 307 ? 13.454 -13.166 -2.394 1.00 98.56 307 ALA A O 1
ATOM 2402 N N . TRP A 1 308 ? 11.385 -13.320 -3.262 1.00 98.81 308 TRP A N 1
ATOM 2403 C CA . TRP A 1 308 ? 11.459 -14.725 -3.654 1.00 98.81 308 TRP A CA 1
ATOM 2404 C C . TRP A 1 308 ? 12.509 -14.960 -4.741 1.00 98.81 308 TRP A C 1
ATOM 2406 O O . TRP A 1 308 ? 13.376 -15.824 -4.596 1.00 98.81 308 TRP A O 1
ATOM 2416 N N . LEU A 1 309 ? 12.517 -14.133 -5.793 1.00 98.69 309 LEU A N 1
ATOM 2417 C CA . LEU A 1 309 ? 13.550 -14.187 -6.832 1.00 98.69 309 LEU A CA 1
ATOM 2418 C C . LEU A 1 309 ? 14.944 -13.975 -6.242 1.00 98.69 309 LEU A C 1
ATOM 2420 O O . LEU A 1 309 ? 15.884 -14.672 -6.620 1.00 98.69 309 LEU A O 1
ATOM 2424 N N . LYS A 1 310 ? 15.082 -13.056 -5.283 1.00 98.62 310 LYS A N 1
ATOM 2425 C CA . LYS A 1 310 ? 16.349 -12.817 -4.596 1.00 98.62 310 LYS A CA 1
ATOM 2426 C C . LYS A 1 310 ? 16.779 -13.996 -3.718 1.00 98.62 310 LYS A C 1
ATOM 2428 O O . LYS A 1 310 ? 17.968 -14.297 -3.673 1.00 98.62 310 LYS A O 1
ATOM 2433 N N . ALA A 1 311 ? 15.844 -14.657 -3.040 1.00 98.44 311 ALA A N 1
ATOM 2434 C CA . ALA A 1 311 ? 16.133 -15.799 -2.177 1.00 98.44 311 ALA A CA 1
ATOM 2435 C C . ALA A 1 311 ? 16.548 -17.048 -2.975 1.00 98.44 311 ALA A C 1
ATOM 2437 O O . ALA A 1 311 ? 17.499 -17.730 -2.596 1.00 98.44 311 ALA A O 1
ATOM 2438 N N . HIS A 1 312 ? 15.870 -17.330 -4.093 1.00 98.31 312 HIS A N 1
ATOM 2439 C CA . HIS A 1 312 ? 16.054 -18.573 -4.858 1.00 98.31 312 HIS A CA 1
ATOM 2440 C C . HIS A 1 312 ? 16.984 -18.432 -6.067 1.00 98.31 312 HIS A C 1
ATOM 2442 O O . HIS A 1 312 ? 17.684 -19.377 -6.427 1.00 98.31 312 HIS A O 1
ATOM 2448 N N . TYR A 1 313 ? 17.033 -17.248 -6.680 1.00 98.19 313 TYR A N 1
ATOM 2449 C CA . TYR A 1 313 ? 17.822 -16.962 -7.882 1.00 98.19 313 TYR A CA 1
ATOM 2450 C C . TYR A 1 313 ? 18.606 -15.642 -7.767 1.00 98.19 313 TYR A C 1
ATOM 2452 O O . TYR A 1 313 ? 18.527 -14.793 -8.664 1.00 98.19 313 TYR A O 1
ATOM 2460 N N . PRO A 1 314 ? 19.416 -15.457 -6.705 1.00 98.00 314 PRO A N 1
ATOM 2461 C CA . PRO A 1 314 ? 20.061 -14.180 -6.397 1.00 98.00 314 PRO A CA 1
ATOM 2462 C C . PRO A 1 314 ? 20.902 -13.635 -7.553 1.00 98.00 314 PRO A C 1
ATOM 2464 O O . PRO A 1 314 ? 20.860 -12.441 -7.827 1.00 98.00 314 PRO A O 1
ATOM 2467 N N . ALA A 1 315 ? 21.640 -14.494 -8.263 1.00 97.44 315 ALA A N 1
ATOM 2468 C CA . ALA A 1 315 ? 22.494 -14.064 -9.369 1.00 97.44 315 ALA A CA 1
ATOM 2469 C C . ALA A 1 315 ? 21.685 -13.505 -10.553 1.00 97.44 315 ALA A C 1
ATOM 2471 O O . ALA A 1 315 ? 21.978 -12.412 -11.030 1.00 97.44 315 ALA A O 1
ATOM 2472 N N . GLY A 1 316 ? 20.648 -14.227 -10.999 1.00 97.06 316 GLY A N 1
ATOM 2473 C CA . GLY A 1 316 ? 19.796 -13.791 -12.112 1.00 97.06 316 GLY A CA 1
ATOM 2474 C C . GLY A 1 316 ? 18.982 -12.547 -11.761 1.00 97.06 316 GLY A C 1
ATOM 2475 O O . GLY A 1 316 ? 18.883 -11.625 -12.567 1.00 97.06 316 GLY A O 1
ATOM 2476 N N . PHE A 1 317 ? 18.468 -12.487 -10.530 1.00 98.31 317 PHE A N 1
ATOM 2477 C CA . PHE A 1 317 ? 17.739 -11.327 -10.032 1.00 98.31 317 PHE A CA 1
ATOM 2478 C C . PHE A 1 317 ? 18.627 -10.080 -9.924 1.00 98.31 317 PHE A C 1
ATOM 2480 O O . PHE A 1 317 ? 18.288 -9.033 -10.469 1.00 98.31 317 PHE A O 1
ATOM 2487 N N . MET A 1 318 ? 19.791 -10.184 -9.275 1.00 97.88 318 MET A N 1
ATOM 2488 C CA . MET A 1 318 ? 20.684 -9.034 -9.107 1.00 97.88 318 MET A CA 1
ATOM 2489 C C . MET A 1 318 ? 21.283 -8.560 -10.435 1.00 97.88 318 MET A C 1
ATOM 2491 O O . MET A 1 318 ? 21.461 -7.358 -10.606 1.00 97.88 318 MET A O 1
ATOM 2495 N N . ALA A 1 319 ? 21.546 -9.460 -11.390 1.00 97.25 319 ALA A N 1
ATOM 2496 C CA . ALA A 1 319 ? 21.945 -9.064 -12.740 1.00 97.25 319 ALA A CA 1
ATOM 2497 C C . ALA A 1 319 ? 20.864 -8.200 -13.410 1.00 97.25 319 ALA A C 1
ATOM 2499 O O . ALA A 1 319 ? 21.180 -7.132 -13.923 1.00 97.25 319 ALA A O 1
ATOM 2500 N N . ALA A 1 320 ? 19.592 -8.606 -13.330 1.00 97.19 320 ALA A N 1
ATOM 2501 C CA . ALA A 1 320 ? 18.477 -7.832 -13.874 1.00 97.19 320 ALA A CA 1
ATOM 2502 C C . ALA A 1 320 ? 18.310 -6.463 -13.194 1.00 97.19 320 ALA A C 1
ATOM 2504 O O . ALA A 1 320 ? 18.076 -5.468 -13.879 1.00 97.19 320 ALA A O 1
ATOM 2505 N N . VAL A 1 321 ? 18.476 -6.395 -11.867 1.00 96.31 321 VAL A N 1
ATOM 2506 C CA . VAL A 1 321 ? 18.461 -5.128 -11.114 1.00 96.31 321 VAL A CA 1
ATOM 2507 C C . VAL A 1 321 ? 19.566 -4.193 -11.608 1.00 96.31 321 VAL A C 1
ATOM 2509 O O . VAL A 1 321 ? 19.290 -3.053 -11.974 1.00 96.31 321 VAL A O 1
ATOM 2512 N N . LEU A 1 322 ? 20.809 -4.683 -11.672 1.00 95.50 322 LEU A N 1
ATOM 2513 C CA . LEU A 1 322 ? 21.956 -3.892 -12.125 1.00 95.50 322 LEU A CA 1
ATOM 2514 C C . LEU A 1 322 ? 21.786 -3.428 -13.575 1.00 95.50 322 LEU A C 1
ATOM 2516 O O . LEU A 1 322 ? 22.068 -2.272 -13.877 1.00 95.50 322 LEU A O 1
ATOM 2520 N N . SER A 1 323 ? 21.287 -4.298 -14.458 1.00 94.50 323 SER A N 1
ATOM 2521 C CA . SER A 1 323 ? 20.978 -3.939 -15.844 1.00 94.50 323 SER A CA 1
ATOM 2522 C C . SER A 1 323 ? 19.922 -2.846 -15.930 1.00 94.50 323 SER A C 1
ATOM 2524 O O . SER A 1 323 ? 20.029 -1.957 -16.771 1.00 94.50 323 SER A O 1
ATOM 2526 N N . ALA A 1 324 ? 18.904 -2.884 -15.067 1.00 91.31 324 ALA A N 1
ATOM 2527 C CA . ALA A 1 324 ? 17.881 -1.856 -15.074 1.00 91.31 324 ALA A CA 1
ATOM 2528 C C . ALA A 1 324 ? 18.474 -0.498 -14.679 1.00 91.31 324 ALA A C 1
ATOM 2530 O O . ALA A 1 324 ? 18.052 0.512 -15.242 1.00 91.31 324 ALA A O 1
ATOM 2531 N N . ASP A 1 325 ? 19.392 -0.447 -13.707 1.00 86.94 325 ASP A N 1
ATOM 2532 C CA . ASP A 1 325 ? 19.968 0.787 -13.140 1.00 86.94 325 ASP A CA 1
ATOM 2533 C C . ASP A 1 325 ? 21.170 1.359 -13.912 1.00 86.94 325 ASP A C 1
ATOM 2535 O O . ASP A 1 325 ? 21.719 2.381 -13.508 1.00 86.94 325 ASP A O 1
ATOM 2539 N N . MET A 1 326 ? 21.546 0.785 -15.060 1.00 83.69 326 MET A N 1
ATOM 2540 C CA . MET A 1 326 ? 22.722 1.213 -15.840 1.00 83.69 326 MET A CA 1
ATOM 2541 C C . MET A 1 326 ? 22.737 2.695 -16.252 1.00 83.69 326 MET A C 1
ATOM 2543 O O . MET A 1 326 ? 23.806 3.229 -16.535 1.00 83.69 326 MET A O 1
ATOM 2547 N N . HIS A 1 327 ? 21.580 3.357 -16.314 1.00 68.94 327 HIS A N 1
ATOM 2548 C CA . HIS A 1 327 ? 21.467 4.767 -16.708 1.00 68.94 327 HIS A CA 1
ATOM 2549 C C . HIS A 1 327 ? 21.434 5.754 -15.526 1.00 68.94 327 HIS A C 1
ATOM 2551 O O . HIS A 1 327 ? 21.405 6.957 -15.761 1.00 68.94 327 HIS A O 1
ATOM 2557 N N . ASN A 1 328 ? 21.447 5.262 -14.281 1.00 57.31 328 ASN A N 1
ATOM 2558 C CA . ASN A 1 328 ? 21.390 6.055 -13.044 1.00 57.31 328 ASN A CA 1
ATOM 2559 C C . ASN A 1 328 ? 22.738 6.035 -12.287 1.00 57.31 328 ASN A C 1
ATOM 2561 O O . ASN A 1 328 ? 22.779 5.770 -11.085 1.00 57.31 328 ASN A O 1
ATOM 2565 N N . THR A 1 329 ? 23.847 6.280 -12.993 1.00 40.19 329 THR A N 1
ATOM 2566 C CA . THR A 1 329 ? 25.149 6.614 -12.375 1.00 40.19 329 THR A CA 1
ATOM 2567 C C . THR A 1 329 ? 25.239 8.082 -12.012 1.00 40.19 329 THR A C 1
ATOM 2569 O O . THR A 1 329 ? 24.877 8.906 -12.881 1.00 40.19 329 THR A O 1
#

Mean predicted aligned error: 6.83 Å

pLDDT: mean 92.79, std 6.56, range [40.19, 98.81]

Foldseek 3Di:
DLQDPDPPGDLVNSVVVRVVLVVCCVPPPVSVVVSVVVNVCPPDDDDDDDQPFKDWDDPDDVVVQFDWDAPPVRPDIDGPDDDVRSVVSVIDMDGDDPPCLVQLLVQLQVQPQVVCVVVVHHGDDLVPDDQQDPLLLVCQCCLVCCQQPPQRDPVSSVLSVLQSDRGLLVLLQSVLCPDPVNVVPCVSVVQSCLSVVVDPQDALDPQCCVLCVSSSNAQRALVSQQVVLCRQQVDDSVRSVVQLVCLCVVDVVSLVVVLVSSLVSNVVVVHDSVSSNVVSVSSSVCSPSHDHSVVSSVSSSSSSSLSVCCSPPVPSSVVSVCVSCVVVD

Solvent-accessible surface area (backbone atoms only — not comparable to full-atom values): 18647 Å² total; per-residue (Å²): 127,73,62,67,98,54,92,88,64,46,72,72,58,28,40,74,72,27,64,69,54,41,52,41,44,76,72,32,68,71,51,30,54,50,50,59,52,46,63,74,51,61,90,61,87,86,73,94,75,82,65,93,28,66,46,77,52,60,98,60,66,56,75,83,80,43,60,74,41,54,49,101,84,70,43,80,74,41,66,66,53,53,77,67,53,36,47,73,72,70,41,52,74,46,77,53,74,88,61,62,64,62,56,29,52,52,46,14,46,68,54,44,29,63,54,28,48,77,69,76,39,78,62,84,56,82,92,71,60,75,74,77,51,60,62,32,31,55,40,45,36,72,39,67,24,73,88,16,53,98,40,49,48,71,70,49,29,54,47,31,52,69,58,43,46,80,48,55,58,45,46,29,43,48,66,56,42,75,39,74,62,38,60,74,67,49,52,52,56,52,44,39,30,24,69,72,65,76,34,82,67,54,58,102,42,81,84,44,40,86,70,20,54,84,44,46,44,44,79,53,31,45,62,42,62,25,46,50,42,32,74,48,22,69,38,50,71,69,55,18,49,52,49,52,53,36,53,67,68,67,44,66,72,60,45,54,54,51,50,51,53,42,38,59,26,16,44,76,66,74,42,53,64,66,59,43,48,54,52,50,52,52,45,55,60,35,47,78,62,37,28,61,50,72,63,32,43,59,52,29,48,53,22,46,50,39,34,38,38,43,58,78,38,42,70,39,31,52,50,22,48,54,63,70,48,68,85,74,122